Protein AF-A0A3B0VL79-F1 (afdb_monomer)

Sequence (351 aa):
MAPTGLSTAAIGGAGIADIYIGTLASPYYLTAPSAANPIAPLNQFWKAAPGAYVPPFNAFGLDPTSTNLTVANPIPVATSMQNLPVLMTVPNAGSGQAKPEAGWPIVIFQHGITRNRTDMLAVADTMASIGFAVVAIDLAMHGITDVTNPFYIENTPFAPIASERTFDVDYVDNDTGAPGPDGMIDSSAAHFVNLANLLVSRDNSRQGVADLFTLTESIPFMDIDGDAAGDFNEISIHFTGHSMGAITGINFLAFGPNIQSAVLSAPGGGIANLLVGSPAFGPSIIAGLAAAGVEQGTAEFNLFILAAQTTLDAADPINFGGFATLQNHILLHEILGDQVITNRVPGAPLS

Solvent-accessible surface area (backbone atoms only — not comparable to full-atom values): 18358 Å² total; per-residue (Å²): 96,45,75,68,86,41,33,38,43,80,78,74,49,88,41,18,17,38,34,31,42,37,69,44,80,32,80,29,39,49,40,73,62,36,96,92,42,57,64,21,59,71,74,37,47,58,32,17,53,59,44,58,40,40,86,75,47,59,76,67,78,63,69,58,75,47,35,66,63,38,94,43,20,69,56,69,42,63,71,45,77,41,34,41,51,32,43,34,33,38,50,29,78,76,26,77,42,76,80,45,96,70,23,30,32,35,32,42,34,32,40,36,75,63,37,26,37,72,59,46,60,82,48,33,48,68,37,4,58,75,46,24,26,37,38,19,46,53,43,53,32,10,24,67,58,56,84,83,44,87,79,24,46,65,78,41,98,50,31,91,71,32,52,46,50,44,68,72,42,44,59,29,25,87,90,76,70,44,86,44,61,67,88,47,53,44,57,26,30,69,68,34,69,34,90,94,31,50,60,30,26,26,38,35,47,46,46,34,33,55,46,50,51,50,49,60,74,41,43,46,67,41,36,84,85,77,82,84,52,47,48,30,21,66,83,43,27,30,39,37,18,32,34,52,15,12,25,44,40,29,49,33,48,38,72,52,93,67,50,60,35,34,42,30,34,40,51,57,16,52,57,44,55,40,43,57,58,8,75,69,46,10,64,61,53,49,51,54,35,36,77,73,72,33,40,85,94,40,70,63,28,55,51,48,46,50,53,47,33,66,59,27,48,92,55,28,22,65,79,23,45,70,49,16,61,75,67,33,51,72,47,79,42,81,56,90,85,39,51,58,59,45,82,64,42,91,92,53,72,97,52

Foldseek 3Di:
DEFPPAALVVVVDPRQWTKDKFWFWFFAQQDDADPVHNCSLQPTFWWFDFQQFDPPLNVVPPHSRGRDCDNGGPDTDGPDIATWMKMKIFGDVSLVDDADPLFFQEEEEAEAALAFFCVQSVCRSVQSNVGYMYMYTGQAQFFDQPPVDCSQQCNDPCVVPHHTNVSQDAQADQVPRHGDGPPGRHGGNNSCDHLVDLSSVLRSLVSRLSVVLSVLVCQQQDDHPPPRGHRYRNQRYAYEYAESGLFSVLVNLLDHDHHAAYERELYAFLVLLQQCQAQVRNVVVQVVCVVVVQHPPDPSVVVSSVVSSVSNVSNTSVNRNVSSVVRYHYDYHYDPPDRRGDCDRPPDDRD

Nearest PDB structures (foldseek):
  7qjm-assembly2_B  TM=6.179E-01  e=1.085E-08  Chloroflexus sp. MS-G
  5hfn-assembly1_F  TM=5.927E-01  e=4.299E-06  Thermotoga maritima MSB8
  5hfn-assembly1_A  TM=5.830E-01  e=6.680E-06  Thermotoga maritima MSB8
  5yzo-assembly1_D  TM=5.029E-01  e=3.657E-05  Deinococcus radiodurans R1 = ATCC 13939 = DSM 20539
  3jw8-assembly1_A  TM=4.184E-01  e=1.254E-05  Homo sapiens

Secondary structure (DSSP, 8-state):
-EEEEEEGGGGTS-S-EEEEEEEEEEEE-S----SS-TTHHHH----BPTT-PPTTGGGS---TT----SSSS--BPPSEEEEEEEEEEEE-GGGT----TT-EEEEEEE--TT--GGGGHHHHHHHHHTT-EEEEEPPTT-----TTSTT-GGGSTTTTT---TTTT---B-TTT--BS--SSPPPTTTTTS-TT-HHHHHHHHHHHHHHHHHHHHHGGG--SSSSSS--EEEEEEEEEEETHHHHHHHHHHHH-S---EEEEES----HHHHHHH-TTTHHHHHHHHHHTT--TTSHHHHHHHHHHHHHHGGG-GGGTHHHHHHHSEEEEE--TT-SSS-S--TTSS--

Organism: NCBI:txid652676

Structure (mmCIF, N/CA/C/O backbone):
data_AF-A0A3B0VL79-F1
#
_entry.id   AF-A0A3B0VL79-F1
#
loop_
_atom_site.group_PDB
_atom_site.id
_atom_site.type_symbol
_atom_site.label_atom_id
_atom_site.label_alt_id
_atom_site.label_comp_id
_atom_site.label_asym_id
_atom_site.label_entity_id
_atom_site.label_seq_id
_atom_site.pdbx_PDB_ins_code
_atom_site.Cartn_x
_atom_site.Cartn_y
_atom_site.Cartn_z
_atom_site.occupancy
_atom_site.B_iso_or_equiv
_atom_site.auth_seq_id
_atom_site.auth_comp_id
_atom_site.auth_asym_id
_atom_site.auth_atom_id
_atom_site.pdbx_PDB_model_num
ATOM 1 N N . MET A 1 1 ? 18.305 -1.725 -6.406 1.00 91.00 1 MET A N 1
ATOM 2 C CA . MET A 1 1 ? 17.475 -2.928 -6.662 1.00 91.00 1 MET A CA 1
ATOM 3 C C . MET A 1 1 ? 18.351 -4.003 -7.299 1.00 91.00 1 MET A C 1
ATOM 5 O O . MET A 1 1 ? 19.541 -3.756 -7.434 1.00 91.00 1 MET A O 1
ATOM 9 N N . ALA A 1 2 ? 17.827 -5.182 -7.641 1.00 93.56 2 ALA A N 1
ATOM 10 C CA . ALA A 1 2 ? 18.576 -6.225 -8.344 1.00 93.56 2 ALA A CA 1
ATOM 11 C C . ALA A 1 2 ? 17.696 -6.957 -9.377 1.00 93.56 2 ALA A C 1
ATOM 13 O O . ALA A 1 2 ? 16.506 -7.173 -9.115 1.00 93.56 2 ALA A O 1
ATOM 14 N N . PRO A 1 3 ? 18.256 -7.361 -10.533 1.00 95.88 3 PRO A N 1
ATOM 15 C CA . PRO A 1 3 ? 17.541 -8.199 -11.484 1.00 95.88 3 PRO A CA 1
ATOM 16 C C . PRO A 1 3 ? 17.305 -9.585 -10.881 1.00 95.88 3 PRO A C 1
ATOM 18 O O . PRO A 1 3 ? 18.203 -10.177 -10.281 1.00 95.88 3 PRO A O 1
ATOM 21 N N . THR A 1 4 ? 16.108 -10.133 -11.074 1.00 96.19 4 THR A N 1
ATOM 22 C CA . THR A 1 4 ? 15.792 -11.505 -10.634 1.00 96.19 4 THR A CA 1
ATOM 23 C C . THR A 1 4 ? 16.310 -12.569 -11.608 1.00 96.19 4 THR A C 1
ATOM 25 O O . THR A 1 4 ? 16.369 -13.747 -11.269 1.00 96.19 4 THR A O 1
ATOM 28 N N . GLY A 1 5 ? 16.659 -12.164 -12.835 1.00 95.94 5 GLY A N 1
ATOM 29 C CA . GLY A 1 5 ? 16.930 -13.072 -13.954 1.00 95.94 5 GLY A CA 1
ATOM 30 C C . GLY A 1 5 ? 15.665 -13.674 -14.579 1.00 95.94 5 GLY A C 1
ATOM 31 O O . GLY A 1 5 ? 15.768 -14.476 -15.505 1.00 95.94 5 GLY A O 1
ATOM 32 N N . LEU A 1 6 ? 14.481 -13.295 -14.088 1.00 97.06 6 LEU A N 1
ATOM 33 C CA . LEU A 1 6 ? 13.185 -13.695 -14.622 1.00 97.06 6 LEU A CA 1
ATOM 34 C C . LEU A 1 6 ? 12.587 -12.573 -15.472 1.00 97.06 6 LEU A C 1
ATOM 36 O O . LEU A 1 6 ? 12.804 -11.390 -15.211 1.00 97.06 6 LEU A O 1
ATOM 40 N N . SER A 1 7 ? 11.759 -12.960 -16.438 1.00 98.12 7 SER A N 1
ATOM 41 C CA . SER A 1 7 ? 10.809 -12.067 -17.101 1.00 98.12 7 SER A CA 1
ATOM 42 C C . SER A 1 7 ? 9.379 -12.460 -16.739 1.00 98.12 7 SER A C 1
ATOM 44 O O . SER A 1 7 ? 9.146 -13.493 -16.103 1.00 98.12 7 SER A O 1
ATOM 46 N N . THR A 1 8 ? 8.395 -11.684 -17.189 1.00 98.19 8 THR A N 1
ATOM 47 C CA . THR A 1 8 ? 6.961 -12.002 -17.051 1.00 98.19 8 THR A CA 1
ATOM 48 C C . THR A 1 8 ? 6.575 -13.382 -17.603 1.00 98.19 8 THR A C 1
ATOM 50 O O . THR A 1 8 ? 5.558 -13.939 -17.195 1.00 98.19 8 THR A O 1
ATOM 53 N N . ALA A 1 9 ? 7.405 -14.015 -18.442 1.00 97.62 9 ALA A N 1
ATOM 54 C CA . ALA A 1 9 ? 7.204 -15.399 -18.875 1.00 97.62 9 ALA A CA 1
ATOM 55 C C . ALA A 1 9 ? 7.210 -16.387 -17.695 1.00 97.62 9 ALA A C 1
ATOM 57 O O . ALA A 1 9 ? 6.498 -17.389 -17.729 1.00 97.62 9 ALA A O 1
ATOM 58 N N . ALA A 1 10 ? 7.962 -16.092 -16.627 1.00 94.94 10 ALA A N 1
ATOM 59 C CA . ALA A 1 10 ? 8.024 -16.921 -15.423 1.00 94.94 10 ALA A CA 1
ATOM 60 C C . ALA A 1 10 ? 6.679 -17.011 -14.683 1.00 94.94 10 ALA A C 1
ATOM 62 O O . ALA A 1 10 ? 6.452 -17.966 -13.944 1.00 94.94 10 ALA A O 1
ATOM 63 N N . ILE A 1 11 ? 5.782 -16.045 -14.908 1.00 92.50 11 ILE A N 1
ATOM 64 C CA . ILE A 1 11 ? 4.426 -16.009 -14.345 1.00 92.50 11 ILE A CA 1
ATOM 65 C C . ILE A 1 11 ? 3.339 -16.255 -15.403 1.00 92.50 11 ILE A C 1
ATOM 67 O O . ILE A 1 11 ? 2.164 -15.996 -15.162 1.00 92.50 11 ILE A O 1
ATOM 71 N N . GLY A 1 12 ? 3.721 -16.779 -16.575 1.00 95.00 12 GLY A N 1
ATOM 72 C CA . GLY A 1 12 ? 2.799 -17.108 -17.668 1.00 95.00 12 GLY A CA 1
ATOM 73 C C . GLY A 1 12 ? 2.419 -15.932 -18.574 1.00 95.00 12 GLY A C 1
ATOM 74 O O . GLY A 1 12 ? 1.499 -16.066 -19.380 1.00 95.00 12 GLY A O 1
ATOM 75 N N . GLY A 1 13 ? 3.108 -14.796 -18.452 1.00 96.31 13 GLY A N 1
ATOM 76 C CA . GLY A 1 13 ? 2.960 -13.639 -19.331 1.00 96.31 13 GLY A CA 1
ATOM 77 C C . GLY A 1 13 ? 3.665 -13.804 -20.682 1.00 96.31 13 GLY A C 1
ATOM 78 O O . GLY A 1 13 ? 4.235 -14.849 -21.002 1.00 96.31 13 GLY A O 1
ATOM 79 N N . ALA A 1 14 ? 3.659 -12.738 -21.479 1.00 97.56 14 ALA A N 1
ATOM 80 C CA . ALA A 1 14 ? 4.294 -12.680 -22.794 1.00 97.56 14 ALA A CA 1
ATOM 81 C C . ALA A 1 14 ? 5.834 -12.662 -22.730 1.00 97.56 14 ALA A C 1
ATOM 83 O O . ALA A 1 14 ? 6.489 -12.905 -23.744 1.00 97.56 14 ALA A O 1
ATOM 84 N N . GLY A 1 15 ? 6.422 -12.391 -21.560 1.00 98.25 15 GLY A N 1
ATOM 85 C CA . GLY A 1 15 ? 7.874 -12.392 -21.364 1.00 98.25 15 GLY A CA 1
ATOM 86 C C . GLY A 1 15 ? 8.586 -11.138 -21.853 1.00 98.25 15 GLY A C 1
ATOM 87 O O . GLY A 1 15 ? 9.806 -11.169 -22.016 1.00 98.25 15 GLY A O 1
ATOM 88 N N . ILE A 1 16 ? 7.847 -10.053 -22.094 1.00 98.62 16 ILE A N 1
ATOM 89 C CA . ILE A 1 16 ? 8.378 -8.819 -22.689 1.00 98.62 16 ILE A CA 1
ATOM 90 C C . ILE A 1 16 ? 8.806 -7.768 -21.655 1.00 98.62 16 ILE A C 1
ATOM 92 O O . ILE A 1 16 ? 9.205 -6.663 -22.028 1.00 98.62 16 ILE A O 1
ATOM 96 N N . ALA A 1 17 ? 8.751 -8.108 -20.366 1.00 98.75 17 ALA A N 1
ATOM 97 C CA . ALA A 1 17 ? 9.268 -7.282 -19.284 1.00 98.75 17 ALA A CA 1
ATOM 98 C C . ALA A 1 17 ? 10.141 -8.104 -18.327 1.00 98.75 17 ALA A C 1
ATOM 100 O O . ALA A 1 17 ? 9.739 -9.186 -17.892 1.00 98.75 17 ALA A O 1
ATOM 101 N N . ASP A 1 18 ? 11.313 -7.575 -17.983 1.00 98.69 18 ASP A N 1
ATOM 102 C CA . ASP A 1 18 ? 12.233 -8.173 -17.014 1.00 98.69 18 ASP A CA 1
ATOM 103 C C . ASP A 1 18 ? 11.830 -7.780 -15.591 1.00 98.69 18 ASP A C 1
ATOM 105 O O . ASP A 1 18 ? 11.419 -6.644 -15.347 1.00 98.69 18 ASP A O 1
ATOM 109 N N . ILE A 1 19 ? 11.931 -8.723 -14.651 1.00 98.62 19 ILE A N 1
ATOM 110 C CA . ILE A 1 19 ? 11.492 -8.553 -13.263 1.00 98.62 19 ILE A CA 1
ATOM 111 C C . ILE A 1 19 ? 12.690 -8.203 -12.377 1.00 98.62 19 ILE A C 1
ATOM 113 O O . ILE A 1 19 ? 13.696 -8.921 -12.327 1.00 98.62 19 ILE A O 1
ATOM 117 N N . TYR A 1 20 ? 12.539 -7.132 -11.611 1.00 98.31 20 TYR A N 1
ATOM 118 C CA . TYR A 1 20 ? 13.486 -6.639 -10.622 1.00 98.31 20 TYR A CA 1
ATOM 119 C C . TYR A 1 20 ? 12.858 -6.691 -9.234 1.00 98.31 20 TYR A C 1
ATOM 121 O O . TYR A 1 20 ? 11.663 -6.447 -9.068 1.00 98.31 20 TYR A O 1
ATOM 129 N N . ILE A 1 21 ? 13.686 -6.969 -8.231 1.00 97.38 21 ILE A N 1
ATOM 130 C CA . ILE A 1 21 ? 13.298 -6.919 -6.823 1.00 97.38 21 ILE A CA 1
ATOM 131 C C . ILE A 1 21 ? 14.231 -5.979 -6.063 1.00 97.38 21 ILE A C 1
ATOM 133 O O . ILE A 1 21 ? 15.404 -5.816 -6.408 1.00 97.38 21 ILE A O 1
ATOM 137 N N . GLY A 1 22 ? 13.718 -5.312 -5.040 1.00 96.56 22 GLY A N 1
ATOM 138 C CA . GLY A 1 22 ? 14.499 -4.387 -4.240 1.00 96.56 22 GLY A CA 1
ATOM 139 C C . GLY A 1 22 ? 13.837 -4.044 -2.922 1.00 96.56 22 GLY A C 1
ATOM 140 O O . GLY A 1 22 ? 12.865 -4.669 -2.505 1.00 96.56 22 GLY A O 1
ATOM 141 N N . THR A 1 23 ? 14.381 -3.019 -2.277 1.00 97.31 23 THR A N 1
ATOM 142 C CA . THR A 1 23 ? 13.877 -2.501 -1.009 1.00 97.31 23 THR A CA 1
ATOM 143 C C . THR A 1 23 ? 13.862 -0.981 -1.027 1.00 97.31 23 THR A C 1
ATOM 145 O O . THR A 1 23 ? 14.756 -0.368 -1.612 1.00 97.31 23 THR A O 1
ATOM 148 N N . LEU A 1 24 ? 12.904 -0.385 -0.327 1.00 97.44 24 LEU A N 1
ATOM 149 C CA . LEU A 1 24 ? 12.762 1.054 -0.143 1.00 97.44 24 LEU A CA 1
ATOM 150 C C . LEU A 1 24 ? 12.741 1.379 1.351 1.00 97.44 24 LEU A C 1
ATOM 152 O O . LEU A 1 24 ? 11.863 0.908 2.067 1.00 97.44 24 LEU A O 1
ATOM 156 N N . ALA A 1 25 ? 13.674 2.202 1.824 1.00 97.81 25 ALA A N 1
ATOM 157 C CA . ALA A 1 25 ? 13.638 2.687 3.199 1.00 97.81 25 ALA A CA 1
ATOM 158 C C . ALA A 1 25 ? 12.559 3.773 3.342 1.00 97.81 25 ALA A C 1
ATOM 160 O O . ALA A 1 25 ? 12.654 4.819 2.705 1.00 97.81 25 ALA A O 1
ATOM 161 N N . SER A 1 26 ? 11.562 3.545 4.199 1.00 97.69 26 SER A N 1
ATOM 162 C CA . SER A 1 26 ? 10.467 4.486 4.468 1.00 97.69 26 SER A CA 1
ATOM 163 C C . SER A 1 26 ? 10.288 4.730 5.971 1.00 97.69 26 SER A C 1
ATOM 165 O O . SER A 1 26 ? 10.382 3.777 6.758 1.00 97.69 26 SER A O 1
ATOM 167 N N . PRO A 1 27 ? 10.032 5.978 6.412 1.00 98.12 27 PRO A N 1
ATOM 168 C CA . PRO A 1 27 ? 9.627 6.254 7.784 1.00 98.12 27 PRO A CA 1
ATOM 169 C C . PRO A 1 27 ? 8.338 5.513 8.146 1.00 98.12 27 PRO A C 1
ATOM 171 O O . PRO A 1 27 ? 7.311 5.635 7.479 1.00 98.12 27 PRO A O 1
ATOM 174 N N . TYR A 1 28 ? 8.376 4.776 9.252 1.00 98.12 28 TYR A N 1
ATOM 175 C CA . TYR A 1 28 ? 7.228 4.039 9.762 1.00 98.12 28 TYR A CA 1
ATOM 176 C C . TYR A 1 28 ? 6.706 4.703 11.028 1.00 98.12 28 TYR A C 1
ATOM 178 O O . TYR A 1 28 ? 7.409 4.811 12.032 1.00 98.12 28 TYR A O 1
ATOM 186 N N . TYR A 1 29 ? 5.471 5.187 10.963 1.00 98.38 29 TYR A N 1
ATOM 187 C CA . TYR A 1 29 ? 4.807 5.947 12.024 1.00 98.38 29 TYR A CA 1
ATOM 188 C C . TYR A 1 29 ? 3.871 5.073 12.876 1.00 98.38 29 TYR A C 1
ATOM 190 O O . TYR A 1 29 ? 3.453 5.472 13.963 1.00 98.38 29 TYR A O 1
ATOM 198 N N . LEU A 1 30 ? 3.562 3.869 12.389 1.00 97.25 30 LEU A N 1
ATOM 199 C CA . LEU A 1 30 ? 3.049 2.747 13.180 1.00 97.25 30 LEU A CA 1
ATOM 200 C C . LEU A 1 30 ? 4.202 2.050 13.915 1.00 97.25 30 LEU A C 1
ATOM 202 O O . LEU A 1 30 ? 5.347 2.481 13.816 1.00 97.25 30 LEU A O 1
ATOM 206 N N . THR A 1 31 ? 3.929 0.960 14.635 1.00 97.31 31 THR A N 1
ATOM 207 C CA . THR A 1 31 ? 4.952 0.223 15.397 1.00 97.31 31 THR A CA 1
ATOM 208 C C . THR A 1 31 ? 5.017 -1.238 14.963 1.00 97.31 31 THR A C 1
ATOM 210 O O . THR A 1 31 ? 4.006 -1.937 14.978 1.00 97.31 31 THR A O 1
ATOM 213 N N . ALA A 1 32 ? 6.212 -1.693 14.583 1.00 97.00 32 ALA A N 1
ATOM 214 C CA . ALA A 1 32 ? 6.492 -3.089 14.248 1.00 97.00 32 ALA A CA 1
ATOM 215 C C . ALA A 1 32 ? 6.418 -3.986 15.505 1.00 97.00 32 ALA A C 1
ATOM 217 O O . ALA A 1 32 ? 6.615 -3.484 16.621 1.00 97.00 32 ALA A O 1
ATOM 218 N N . PRO A 1 33 ? 6.145 -5.296 15.363 1.00 97.62 33 PRO A N 1
ATOM 219 C CA . PRO A 1 33 ? 6.173 -6.218 16.494 1.00 97.62 33 PRO A CA 1
ATOM 220 C C . PRO A 1 33 ? 7.560 -6.238 17.153 1.00 97.62 33 PRO A C 1
ATOM 222 O O . PRO A 1 33 ? 8.594 -6.085 16.505 1.00 97.62 33 PRO A O 1
ATOM 225 N N . SER A 1 34 ? 7.595 -6.414 18.473 1.00 97.00 34 SER A N 1
ATOM 226 C CA . SER A 1 34 ? 8.841 -6.511 19.241 1.00 97.00 34 SER A CA 1
ATOM 227 C C . SER A 1 34 ? 8.684 -7.461 20.422 1.00 97.00 34 SER A C 1
ATOM 229 O O . SER A 1 34 ? 7.570 -7.735 20.856 1.00 97.00 34 SER A O 1
ATOM 231 N N . ALA A 1 35 ? 9.790 -7.898 21.027 1.00 96.88 35 ALA A N 1
ATOM 232 C CA . ALA A 1 35 ? 9.727 -8.730 22.233 1.00 96.88 35 ALA A CA 1
ATOM 233 C C . ALA A 1 35 ? 8.968 -8.058 23.399 1.00 96.88 35 ALA A C 1
ATOM 235 O O . ALA A 1 35 ? 8.337 -8.742 24.199 1.00 96.88 35 ALA A O 1
ATOM 236 N N . ALA A 1 36 ? 9.016 -6.723 23.499 1.00 97.50 36 ALA A N 1
ATOM 237 C CA . ALA A 1 36 ? 8.330 -5.971 24.554 1.00 97.50 36 ALA A CA 1
ATOM 238 C C . ALA A 1 36 ? 6.832 -5.767 24.273 1.00 97.50 36 ALA A C 1
ATOM 240 O O . ALA A 1 36 ? 6.038 -5.646 25.203 1.00 97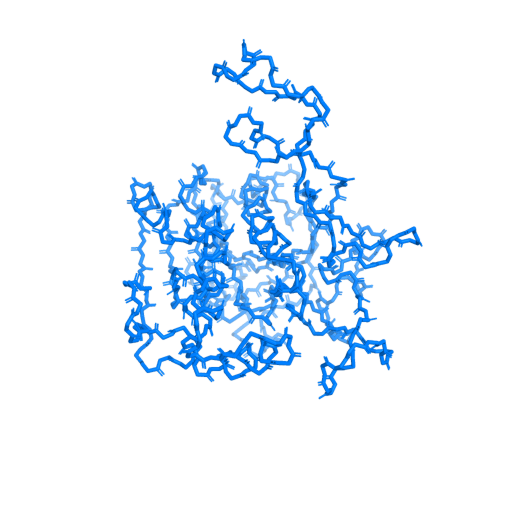.50 36 ALA A O 1
ATOM 241 N N . ASN A 1 37 ? 6.449 -5.704 22.998 1.00 97.62 37 ASN A N 1
ATOM 242 C CA . ASN A 1 37 ? 5.064 -5.593 22.560 1.00 97.62 37 ASN A CA 1
ATOM 243 C C . ASN A 1 37 ? 4.915 -6.349 21.231 1.00 97.62 37 ASN A C 1
ATOM 245 O O . ASN A 1 37 ? 5.095 -5.738 20.172 1.00 97.62 37 ASN A O 1
ATOM 249 N N . PRO A 1 38 ? 4.647 -7.667 21.268 1.00 96.75 38 PRO A N 1
ATOM 250 C CA . PRO A 1 38 ? 4.535 -8.462 20.050 1.00 96.75 38 PRO A CA 1
ATOM 251 C C . PRO A 1 38 ? 3.346 -7.985 19.221 1.00 96.75 38 PRO A C 1
ATOM 253 O O . PRO A 1 38 ? 3.501 -7.714 18.048 1.00 96.75 38 PRO A O 1
ATOM 256 N N . ILE A 1 39 ? 2.209 -7.694 19.851 1.00 97.12 39 ILE A N 1
ATOM 257 C CA . ILE A 1 39 ? 0.986 -7.219 19.186 1.00 97.12 39 ILE A CA 1
ATOM 258 C C . ILE A 1 39 ? 0.981 -5.704 18.901 1.00 97.12 39 ILE A C 1
ATOM 260 O O . ILE A 1 39 ? -0.086 -5.097 18.777 1.00 97.12 39 ILE A O 1
ATOM 264 N N . ALA A 1 40 ? 2.150 -5.060 18.813 1.00 98.06 40 ALA A N 1
ATOM 265 C CA . ALA A 1 40 ? 2.245 -3.632 18.503 1.00 98.06 40 ALA A CA 1
ATOM 266 C C . ALA A 1 40 ? 1.493 -3.225 17.219 1.00 98.06 40 ALA A C 1
ATOM 268 O O . ALA A 1 40 ? 0.808 -2.199 17.272 1.00 98.06 40 ALA A O 1
ATOM 269 N N . PRO A 1 41 ? 1.495 -4.030 16.133 1.00 97.62 41 PRO A N 1
ATOM 270 C CA . PRO A 1 41 ? 0.697 -3.734 14.942 1.00 97.62 41 PRO A CA 1
ATOM 271 C C . PRO A 1 41 ? -0.814 -3.645 15.192 1.00 97.62 41 PRO A C 1
ATOM 273 O O . PRO A 1 41 ? -1.517 -2.995 14.430 1.00 97.62 41 PRO A O 1
ATOM 276 N N . LEU A 1 42 ? -1.328 -4.267 16.259 1.00 97.44 42 LEU A N 1
ATOM 277 C CA . LEU A 1 42 ? -2.756 -4.268 16.592 1.00 97.44 42 LEU A CA 1
ATOM 278 C C . LEU A 1 42 ? -3.144 -3.165 17.585 1.00 97.44 42 LEU A C 1
ATOM 280 O O . LEU A 1 42 ? -4.329 -2.858 17.737 1.00 97.44 42 LEU A O 1
ATOM 284 N N . ASN A 1 43 ? -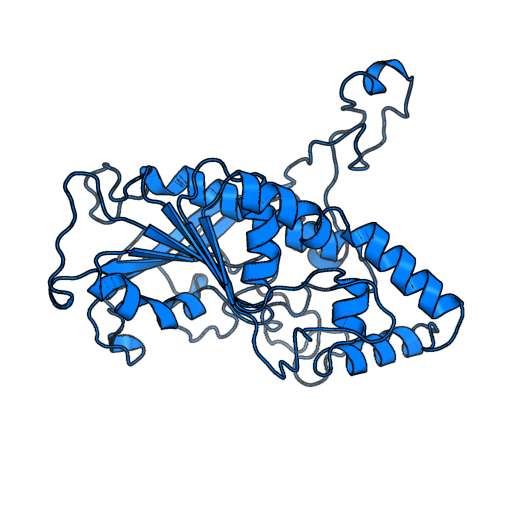2.177 -2.591 18.311 1.00 97.50 43 ASN A N 1
ATOM 285 C CA . ASN A 1 43 ? -2.464 -1.708 19.446 1.00 97.50 43 ASN A CA 1
ATOM 286 C C . ASN A 1 43 ? -1.722 -0.363 19.452 1.00 97.50 43 ASN A C 1
ATOM 288 O O . ASN A 1 43 ? -2.054 0.487 20.281 1.00 97.50 43 ASN A O 1
ATOM 292 N N . GLN A 1 44 ? -0.765 -0.134 18.549 1.00 97.56 44 GLN A N 1
ATOM 293 C CA . GLN A 1 44 ? -0.095 1.157 18.388 1.00 97.56 44 GLN A CA 1
ATOM 294 C C . GLN A 1 44 ? -0.521 1.840 17.090 1.00 97.56 44 GLN A C 1
ATOM 296 O O . GLN A 1 44 ? -0.479 1.256 16.014 1.00 97.56 44 GLN A O 1
ATOM 301 N N . PHE A 1 45 ? -0.881 3.111 17.210 1.00 97.38 45 PHE A N 1
ATOM 302 C CA . PHE A 1 45 ? -1.283 4.000 16.123 1.00 97.38 45 PHE A CA 1
ATOM 303 C C . PHE A 1 45 ? -0.397 5.254 16.135 1.00 97.38 45 PHE A C 1
ATOM 305 O O . PHE A 1 45 ? 0.417 5.432 17.048 1.00 97.38 45 PHE A O 1
ATOM 312 N N . TRP A 1 46 ? -0.539 6.125 15.136 1.00 98.06 46 TRP A N 1
ATOM 313 C CA . TRP A 1 46 ? 0.339 7.282 14.977 1.00 98.06 46 TRP A CA 1
ATOM 314 C C . TRP A 1 46 ? 0.242 8.233 16.168 1.00 98.06 46 TRP A C 1
ATOM 316 O O . TRP A 1 46 ? -0.843 8.578 16.645 1.00 98.06 46 TRP A O 1
ATOM 326 N N . LYS A 1 47 ? 1.403 8.717 16.605 1.00 97.81 47 LYS A N 1
ATOM 327 C CA . LYS A 1 47 ? 1.535 9.717 17.665 1.00 97.81 47 LYS A CA 1
ATOM 328 C C . LYS A 1 47 ? 2.352 10.894 17.174 1.00 97.81 47 LYS A C 1
ATOM 330 O O . LYS A 1 47 ? 3.266 10.730 16.371 1.00 97.81 47 LYS A O 1
ATOM 335 N N . ALA A 1 48 ? 2.029 12.070 17.682 1.00 97.69 48 ALA A N 1
ATOM 336 C CA . ALA A 1 48 ? 2.813 13.273 17.474 1.00 97.69 48 ALA A CA 1
ATOM 337 C C . ALA A 1 48 ? 3.823 13.478 18.613 1.00 97.69 48 ALA A C 1
ATOM 339 O O . ALA A 1 48 ? 3.717 12.866 19.682 1.00 97.69 48 ALA A O 1
ATOM 340 N N . ALA A 1 49 ? 4.802 14.359 18.399 1.00 97.00 49 ALA A N 1
ATOM 341 C CA . ALA A 1 49 ? 5.758 14.720 19.441 1.00 97.00 49 ALA A CA 1
ATOM 342 C C . ALA A 1 49 ? 5.036 15.455 20.592 1.00 97.00 49 ALA A C 1
ATOM 344 O O . ALA A 1 49 ? 4.149 16.272 20.313 1.00 97.00 49 ALA A O 1
ATOM 345 N N . PRO A 1 50 ? 5.393 15.204 21.870 1.00 97.25 50 PRO A N 1
ATOM 346 C CA . PRO A 1 50 ? 4.741 15.846 23.010 1.00 97.25 50 PRO A CA 1
ATOM 347 C C . PRO A 1 50 ? 4.739 17.373 22.893 1.00 97.25 50 PRO A C 1
ATOM 349 O O . PRO A 1 50 ? 5.796 17.990 22.765 1.00 97.25 50 PRO A O 1
ATOM 352 N N . GLY A 1 51 ? 3.548 17.976 22.906 1.00 92.56 51 GLY A N 1
ATOM 353 C CA . GLY A 1 51 ? 3.389 19.433 22.936 1.00 92.56 51 GLY A CA 1
ATOM 354 C C . GLY A 1 51 ? 3.884 20.182 21.692 1.00 92.56 51 GLY A C 1
ATOM 355 O O . GLY A 1 51 ? 4.012 21.406 21.743 1.00 92.56 51 GLY A O 1
ATOM 356 N N . ALA A 1 52 ? 4.146 19.488 20.577 1.00 94.62 52 ALA A N 1
ATOM 357 C CA . ALA A 1 52 ? 4.638 20.068 19.321 1.00 94.62 52 ALA A CA 1
ATOM 358 C C . ALA A 1 52 ? 3.538 20.804 18.529 1.00 94.62 52 ALA A C 1
ATOM 360 O O . ALA A 1 52 ? 3.342 20.596 17.331 1.00 94.62 52 ALA A O 1
ATOM 361 N N . TYR A 1 53 ? 2.792 21.666 19.217 1.00 97.25 53 TYR A N 1
ATOM 362 C CA . TYR A 1 53 ? 1.669 22.380 18.639 1.00 97.25 53 TYR A CA 1
ATOM 363 C C . TYR A 1 53 ? 2.116 23.356 17.544 1.00 97.25 53 TYR A C 1
ATOM 365 O O . TYR A 1 53 ? 3.096 24.086 17.706 1.00 97.25 53 TYR A O 1
ATOM 373 N N . VAL A 1 54 ? 1.367 23.414 16.444 1.00 96.88 54 VAL A N 1
ATOM 374 C CA . VAL A 1 54 ? 1.584 24.381 15.357 1.00 96.88 54 VAL A CA 1
ATOM 375 C C . VAL A 1 54 ? 0.798 25.675 15.613 1.00 96.88 54 VAL A C 1
ATOM 377 O O . VAL A 1 54 ? -0.224 25.644 16.305 1.00 96.88 54 VAL A O 1
ATOM 380 N N . PRO A 1 55 ? 1.224 26.836 15.082 1.00 96.31 55 PRO A N 1
ATOM 381 C CA . PRO A 1 55 ? 0.425 28.058 15.152 1.00 96.31 55 PRO A CA 1
ATOM 382 C C . PRO A 1 55 ? -0.973 27.894 14.518 1.00 96.31 55 PRO A C 1
ATOM 384 O O . PRO A 1 55 ? -1.092 27.222 13.495 1.00 96.31 55 PRO A O 1
ATOM 387 N N . PRO A 1 56 ? -2.032 28.519 15.074 1.00 95.75 56 PRO A N 1
ATOM 388 C CA . PRO A 1 56 ? -2.039 29.356 16.281 1.00 95.75 56 PRO A CA 1
ATOM 389 C C . PRO A 1 56 ? -2.159 28.561 17.598 1.00 95.75 56 PRO A C 1
ATOM 391 O O . PRO A 1 56 ? -2.161 29.155 18.674 1.00 95.75 56 PRO A O 1
ATOM 394 N N . PHE A 1 57 ? -2.272 27.232 17.542 1.00 96.88 57 PHE A N 1
ATOM 395 C CA . PHE A 1 57 ? -2.568 26.384 18.702 1.00 96.88 57 PHE A CA 1
ATOM 396 C C . PHE A 1 57 ? -1.458 26.366 19.760 1.00 96.88 57 PHE A C 1
ATOM 398 O O . PHE A 1 57 ? -1.739 26.182 20.944 1.00 96.88 57 PHE A O 1
ATOM 405 N N . ASN A 1 58 ? -0.213 26.632 19.362 1.00 95.00 58 ASN A N 1
ATOM 406 C CA . ASN A 1 58 ? 0.919 26.785 20.278 1.00 95.00 58 ASN A CA 1
ATOM 407 C C . ASN A 1 58 ? 0.774 27.942 21.286 1.00 95.00 58 ASN A C 1
ATOM 409 O O . ASN A 1 58 ? 1.494 27.969 22.281 1.00 95.00 58 ASN A O 1
ATOM 413 N N . ALA A 1 59 ? -0.160 28.874 21.068 1.00 96.44 59 ALA A N 1
ATOM 414 C CA . ALA A 1 59 ? -0.436 29.982 21.979 1.00 96.44 59 ALA A CA 1
ATOM 415 C C . ALA A 1 59 ? -1.559 29.693 22.995 1.00 96.44 59 ALA A C 1
ATOM 417 O O . ALA A 1 59 ? -1.807 30.514 23.876 1.00 96.44 59 ALA A O 1
ATOM 418 N N . PHE A 1 60 ? -2.257 28.555 22.896 1.00 96.12 60 PHE A N 1
ATOM 419 C CA . PHE A 1 60 ? -3.474 28.294 23.679 1.00 96.12 60 PHE A CA 1
ATOM 420 C C . PHE A 1 60 ? -3.243 27.593 25.025 1.00 96.12 60 PHE A C 1
ATOM 422 O O . PHE A 1 60 ? -4.212 27.271 25.708 1.00 96.12 60 PHE A O 1
ATOM 429 N N . GLY A 1 61 ? -1.990 27.360 25.432 1.00 94.75 61 GLY A N 1
ATOM 430 C CA . GLY A 1 61 ? -1.689 26.699 26.709 1.00 94.75 61 GLY A CA 1
ATOM 431 C C . GLY A 1 61 ? -2.230 25.266 26.792 1.00 94.75 61 GLY A C 1
ATOM 432 O O . GLY A 1 61 ? -2.638 24.822 27.863 1.00 94.75 61 GLY A O 1
ATOM 433 N N . LEU A 1 62 ? -2.277 24.568 25.652 1.00 95.38 62 LEU A N 1
ATOM 434 C CA . LEU A 1 62 ? -2.693 23.168 25.562 1.00 95.38 62 LEU A CA 1
ATOM 435 C C . LEU A 1 62 ? -1.727 22.260 26.344 1.00 95.38 62 LEU A C 1
ATOM 437 O O . LEU A 1 62 ? -0.567 22.615 26.550 1.00 95.38 62 LEU A O 1
ATOM 441 N N . ASP A 1 63 ? -2.198 21.078 26.753 1.00 96.44 63 ASP A N 1
ATOM 442 C CA . ASP A 1 63 ? -1.411 20.112 27.533 1.00 96.44 63 ASP A CA 1
ATOM 443 C C . ASP A 1 63 ? -0.064 19.797 26.844 1.00 96.44 63 ASP A C 1
ATOM 445 O O . ASP A 1 63 ? -0.062 19.203 25.762 1.00 96.44 63 ASP A O 1
ATOM 449 N N . PRO A 1 64 ? 1.091 20.153 27.436 1.00 95.88 64 PRO A N 1
ATOM 450 C CA . PRO A 1 64 ? 2.395 19.968 26.803 1.00 95.88 64 PRO A CA 1
ATOM 451 C C . PRO A 1 64 ? 2.821 18.496 26.701 1.00 95.88 64 PRO A C 1
ATOM 453 O O . PRO A 1 64 ? 3.800 18.192 26.025 1.00 95.88 64 PRO A O 1
ATOM 456 N N . THR A 1 65 ? 2.116 17.576 27.364 1.00 97.06 65 THR A N 1
ATOM 457 C CA . THR A 1 65 ? 2.422 16.137 27.349 1.00 97.06 65 THR A CA 1
ATOM 458 C C . THR A 1 65 ? 1.618 15.355 26.310 1.00 97.06 65 THR A C 1
ATOM 460 O O . THR A 1 65 ? 1.919 14.190 26.047 1.00 97.06 65 THR A O 1
ATOM 463 N N . SER A 1 66 ? 0.620 15.987 25.683 1.00 96.44 66 SER A N 1
ATOM 464 C CA . SER A 1 66 ? -0.224 15.344 24.677 1.00 96.44 66 SER A CA 1
ATOM 465 C C . SER A 1 66 ? 0.588 14.880 23.469 1.00 96.44 66 SER A C 1
ATOM 467 O O . SER A 1 66 ? 1.350 15.646 22.877 1.00 96.44 66 SER A O 1
ATOM 469 N N . THR A 1 67 ? 0.354 13.630 23.071 1.00 96.62 67 THR A N 1
ATOM 470 C CA . THR A 1 67 ? 0.918 12.992 21.868 1.00 96.62 67 THR A CA 1
ATOM 471 C C . THR A 1 67 ? -0.151 12.713 20.809 1.00 96.62 67 THR A C 1
ATOM 473 O O . THR A 1 67 ? 0.107 12.030 19.817 1.00 96.62 67 THR A O 1
ATOM 476 N N . ASN A 1 68 ? -1.365 13.238 21.001 1.00 94.56 68 ASN A N 1
ATOM 477 C CA . ASN A 1 68 ? -2.468 13.025 20.074 1.00 94.56 68 ASN A CA 1
ATOM 478 C C . ASN A 1 68 ? -2.218 13.771 18.764 1.00 94.56 68 ASN A C 1
ATOM 480 O O . ASN A 1 68 ? -2.023 14.989 18.755 1.00 94.56 68 ASN A O 1
ATOM 484 N N . LEU A 1 69 ? -2.307 13.037 17.657 1.00 94.81 69 LEU A N 1
ATOM 485 C CA . LEU A 1 69 ? -2.265 13.609 16.322 1.00 94.81 69 LEU A CA 1
ATOM 486 C C . LEU A 1 69 ? -3.578 14.354 16.047 1.00 94.81 69 LEU A C 1
ATOM 488 O O . LEU A 1 69 ? -4.656 13.760 16.038 1.00 94.81 69 LEU A O 1
ATOM 492 N N . THR A 1 70 ? -3.495 15.667 15.855 1.00 93.44 70 THR A N 1
ATOM 493 C CA . THR A 1 70 ? -4.655 16.558 15.680 1.00 93.44 70 THR A CA 1
ATOM 494 C C . THR A 1 70 ? -4.306 17.694 14.724 1.00 93.44 70 THR A C 1
ATOM 496 O O . THR A 1 70 ? -3.144 17.884 14.390 1.00 93.44 70 THR A O 1
ATOM 499 N N . VAL A 1 71 ? -5.278 18.527 14.344 1.00 93.06 71 VAL A N 1
ATOM 500 C CA . VAL A 1 71 ? -4.985 19.782 13.622 1.00 93.06 71 VAL A CA 1
ATOM 501 C C . VAL A 1 71 ? -4.031 20.706 14.401 1.00 93.06 71 VAL A C 1
ATOM 503 O O . VAL A 1 71 ? -3.278 21.464 13.798 1.00 93.06 71 VAL A O 1
ATOM 506 N N . ALA A 1 72 ? -4.027 20.616 15.737 1.00 96.12 72 ALA A N 1
ATOM 507 C CA . ALA A 1 72 ? -3.144 21.393 16.596 1.00 96.12 72 ALA A CA 1
ATOM 508 C C . ALA A 1 72 ? -1.730 20.813 16.685 1.00 96.12 72 ALA A C 1
ATOM 510 O O . ALA A 1 72 ? -0.784 21.577 16.821 1.00 96.12 72 ALA A O 1
ATOM 511 N N . ASN A 1 73 ? -1.583 19.490 16.611 1.00 96.56 73 ASN A N 1
ATOM 512 C CA . ASN A 1 73 ? -0.306 18.777 16.637 1.00 96.56 73 ASN A CA 1
ATOM 513 C C . ASN A 1 73 ? -0.296 17.748 15.487 1.00 96.56 73 ASN A C 1
ATOM 515 O O . ASN A 1 73 ? -0.651 16.588 15.714 1.00 96.56 73 ASN A O 1
ATOM 519 N N . PRO A 1 74 ? -0.027 18.180 14.238 1.00 95.50 74 PRO A N 1
ATOM 520 C CA . PRO A 1 74 ? -0.371 17.417 13.037 1.00 95.50 74 PRO A CA 1
ATOM 521 C C . PRO A 1 74 ? 0.758 16.535 12.500 1.00 95.50 74 PRO A C 1
ATOM 523 O O . PRO A 1 74 ? 0.535 15.804 11.537 1.00 95.50 74 PRO A O 1
ATOM 526 N N . ILE A 1 75 ? 1.960 16.612 13.077 1.00 95.75 75 ILE A N 1
ATOM 527 C CA . ILE A 1 75 ? 3.141 15.924 12.549 1.00 95.75 75 ILE A CA 1
ATOM 528 C C . ILE A 1 75 ? 3.354 14.610 13.311 1.00 95.75 75 ILE A C 1
ATOM 530 O O . ILE A 1 75 ? 3.673 14.653 14.504 1.00 95.75 75 ILE A O 1
ATOM 534 N N . PRO A 1 76 ? 3.184 13.444 12.663 1.00 97.12 76 PRO A N 1
ATOM 535 C CA . PRO A 1 76 ? 3.459 12.164 13.297 1.00 97.12 76 PRO A CA 1
ATOM 536 C C . PRO A 1 76 ? 4.968 11.965 13.485 1.00 97.12 76 PRO A C 1
ATOM 538 O O . PRO A 1 76 ? 5.787 12.433 12.692 1.00 97.12 76 PRO A O 1
ATOM 541 N N . VAL A 1 77 ? 5.341 11.244 14.537 1.00 97.88 77 VAL A N 1
ATOM 542 C CA . VAL A 1 77 ? 6.726 10.866 14.834 1.00 97.88 77 VAL A CA 1
ATOM 543 C C . VAL A 1 77 ? 6.961 9.445 14.351 1.00 97.88 77 VAL A C 1
ATOM 545 O O . VAL A 1 77 ? 6.225 8.534 14.727 1.00 97.88 77 VAL A O 1
ATOM 548 N N . ALA A 1 78 ? 7.981 9.256 13.514 1.00 98.19 78 ALA A N 1
ATOM 549 C CA . ALA A 1 78 ? 8.377 7.927 13.069 1.00 98.19 78 ALA A CA 1
ATOM 550 C C . ALA A 1 78 ? 8.898 7.111 14.261 1.00 98.19 78 ALA A C 1
ATOM 552 O O . ALA A 1 78 ? 9.692 7.601 15.066 1.00 98.19 78 ALA A O 1
ATOM 553 N N . THR A 1 79 ? 8.458 5.862 14.371 1.00 97.69 79 THR A N 1
ATOM 554 C CA . THR A 1 79 ? 8.916 4.918 15.400 1.00 97.69 79 THR A CA 1
ATOM 555 C C . THR A 1 79 ? 10.174 4.175 14.954 1.00 97.69 79 THR A C 1
ATOM 557 O O . THR A 1 79 ? 10.979 3.754 15.783 1.00 97.69 79 THR A O 1
ATOM 560 N N . SER A 1 80 ? 10.334 4.001 13.640 1.00 97.12 80 SER A N 1
ATOM 561 C CA . SER A 1 80 ? 11.427 3.274 12.996 1.00 97.12 80 SER A CA 1
ATOM 562 C C . SER A 1 80 ? 11.529 3.657 11.515 1.00 97.12 80 SER A C 1
ATOM 564 O O . SER A 1 80 ? 10.638 4.304 10.964 1.00 97.12 80 SER A O 1
ATOM 566 N N . MET A 1 81 ? 12.616 3.238 10.871 1.00 97.69 81 MET A N 1
ATOM 567 C CA . MET A 1 81 ? 12.698 3.131 9.414 1.00 97.69 81 MET A CA 1
ATOM 568 C C . MET A 1 81 ? 12.427 1.677 9.038 1.00 97.69 81 MET A C 1
ATOM 570 O O . MET A 1 81 ? 13.007 0.782 9.651 1.00 97.69 81 MET A O 1
ATOM 574 N N . GLN A 1 82 ? 11.566 1.445 8.051 1.00 97.12 82 GLN A N 1
ATOM 575 C CA . GLN A 1 82 ? 11.264 0.110 7.536 1.00 97.12 82 GLN A CA 1
ATOM 576 C C . GLN A 1 82 ? 11.761 -0.009 6.100 1.00 97.12 82 GLN A C 1
ATOM 578 O O . GLN A 1 82 ? 11.575 0.909 5.304 1.00 97.12 82 GLN A O 1
ATOM 583 N N . ASN A 1 83 ? 12.380 -1.141 5.773 1.00 97.81 83 ASN A N 1
ATOM 584 C CA . ASN A 1 83 ? 12.812 -1.448 4.414 1.00 97.81 83 ASN A CA 1
ATOM 585 C C . ASN A 1 83 ? 11.698 -2.226 3.716 1.00 97.81 83 ASN A C 1
ATOM 587 O O . ASN A 1 83 ? 11.596 -3.442 3.847 1.00 97.81 83 ASN A O 1
ATOM 591 N N . LEU A 1 84 ? 10.838 -1.494 3.013 1.00 97.81 84 LEU A N 1
ATOM 592 C CA . LEU A 1 84 ? 9.686 -2.028 2.298 1.00 97.81 84 LEU A CA 1
ATOM 593 C C . LEU A 1 84 ? 10.164 -2.859 1.108 1.00 97.81 84 LEU A C 1
ATOM 595 O O . LEU A 1 84 ? 11.002 -2.359 0.352 1.00 97.81 84 LEU A O 1
ATOM 599 N N . PRO A 1 85 ? 9.627 -4.059 0.862 1.00 98.44 85 PRO A N 1
ATOM 600 C CA . PRO A 1 85 ? 9.980 -4.781 -0.345 1.00 98.44 85 PRO A CA 1
ATOM 601 C C . PRO A 1 85 ? 9.309 -4.169 -1.582 1.00 98.44 85 PRO A C 1
ATOM 603 O O . PRO A 1 85 ? 8.125 -3.810 -1.570 1.00 98.44 85 PRO A O 1
ATOM 606 N N . VAL A 1 86 ? 10.087 -4.069 -2.658 1.00 98.56 86 VAL A N 1
ATOM 607 C CA . VAL A 1 86 ? 9.720 -3.456 -3.940 1.00 98.56 86 VAL A CA 1
ATOM 608 C C . VAL A 1 86 ? 9.798 -4.515 -5.031 1.00 98.56 86 VAL A C 1
ATOM 610 O O . VAL A 1 86 ? 10.791 -5.240 -5.122 1.00 98.56 86 VAL A O 1
ATOM 613 N N . LEU A 1 87 ? 8.786 -4.563 -5.894 1.00 98.62 87 LEU A N 1
ATOM 614 C CA . LEU A 1 87 ? 8.832 -5.302 -7.154 1.00 98.62 87 LEU A CA 1
ATOM 615 C C . LEU A 1 87 ? 8.733 -4.311 -8.313 1.00 98.62 87 LEU A C 1
ATOM 617 O O . LEU A 1 87 ? 7.996 -3.328 -8.231 1.00 98.62 87 LEU A O 1
ATOM 621 N N . MET A 1 88 ? 9.479 -4.560 -9.384 1.00 98.75 88 MET A N 1
ATOM 622 C CA . MET A 1 88 ? 9.442 -3.745 -10.592 1.00 98.75 88 MET A CA 1
ATOM 623 C C . MET A 1 88 ? 9.510 -4.621 -11.843 1.00 98.75 88 MET A C 1
ATOM 625 O O . MET A 1 88 ? 10.168 -5.658 -11.852 1.00 98.75 88 MET A O 1
ATOM 629 N N . THR A 1 89 ? 8.862 -4.181 -12.917 1.00 98.88 89 THR A N 1
ATOM 630 C CA . THR A 1 89 ? 9.030 -4.731 -14.262 1.00 98.88 89 THR A CA 1
ATOM 631 C C . THR A 1 89 ? 9.476 -3.646 -15.221 1.00 98.88 89 THR A C 1
ATOM 633 O O . THR A 1 89 ? 8.888 -2.565 -15.226 1.00 98.88 89 THR A O 1
ATOM 636 N N . VAL A 1 90 ? 10.470 -3.944 -16.053 1.00 98.75 90 VAL A N 1
ATOM 637 C CA . VAL A 1 90 ? 11.055 -3.003 -17.020 1.00 98.75 90 VAL A CA 1
ATOM 638 C C . VAL A 1 90 ? 10.931 -3.595 -18.427 1.00 98.75 90 VAL A C 1
ATOM 640 O O . VAL A 1 90 ? 11.184 -4.792 -18.580 1.00 98.75 90 VAL A O 1
ATOM 643 N N . PRO A 1 91 ? 10.545 -2.818 -19.459 1.00 98.75 91 PRO A N 1
ATOM 644 C CA . PRO A 1 91 ? 10.452 -3.342 -20.820 1.00 98.75 91 PRO A CA 1
ATOM 645 C C . PRO A 1 91 ? 11.798 -3.907 -21.296 1.00 98.75 91 PRO A C 1
ATOM 647 O O . PRO A 1 91 ? 12.832 -3.256 -21.157 1.00 98.75 91 PRO A O 1
ATOM 650 N N . ASN A 1 92 ? 11.783 -5.104 -21.885 1.00 98.25 92 ASN A N 1
ATOM 651 C CA . ASN A 1 92 ? 12.977 -5.741 -22.449 1.00 98.25 92 ASN A CA 1
ATOM 652 C C . ASN A 1 92 ? 12.934 -5.747 -23.986 1.00 98.25 92 ASN A C 1
ATOM 654 O O . ASN A 1 92 ? 11.974 -5.274 -24.597 1.00 98.25 92 ASN A O 1
ATOM 658 N N . ALA A 1 93 ? 13.952 -6.312 -24.640 1.00 97.31 93 ALA A N 1
ATOM 659 C CA . ALA A 1 93 ? 14.037 -6.335 -26.105 1.00 97.31 93 ALA A CA 1
ATOM 660 C C . ALA A 1 93 ? 12.818 -6.987 -26.797 1.00 97.31 93 ALA A C 1
ATOM 662 O O . ALA A 1 93 ? 12.486 -6.622 -27.925 1.00 97.31 93 ALA A O 1
ATOM 663 N N . GLY A 1 94 ? 12.130 -7.921 -26.130 1.00 97.62 94 GLY A N 1
ATOM 664 C CA . GLY A 1 94 ? 10.919 -8.569 -26.638 1.00 97.62 94 GLY A CA 1
ATOM 665 C C . GLY A 1 94 ? 9.713 -7.632 -26.752 1.00 97.62 94 GLY A C 1
ATOM 666 O O . GLY A 1 94 ? 8.820 -7.895 -27.552 1.00 97.62 94 GLY A O 1
ATOM 667 N N . SER A 1 95 ? 9.700 -6.521 -26.009 1.00 98.25 95 SER A N 1
ATOM 668 C CA . SER A 1 95 ? 8.640 -5.504 -26.087 1.00 98.25 95 SER A CA 1
ATOM 669 C C . SER A 1 95 ? 8.690 -4.661 -27.366 1.00 98.25 95 SER A C 1
ATOM 671 O O . SER A 1 95 ? 7.705 -4.012 -27.713 1.00 98.25 95 SER A O 1
ATOM 673 N N . GLY A 1 96 ? 9.834 -4.639 -28.062 1.00 98.06 96 GLY A N 1
ATOM 674 C CA . GLY A 1 96 ? 10.090 -3.715 -29.170 1.00 98.06 96 GLY A CA 1
ATOM 675 C C . GLY A 1 96 ? 10.347 -2.265 -28.736 1.00 98.06 96 GLY A C 1
ATOM 676 O O . GLY A 1 96 ? 10.469 -1.396 -29.597 1.00 98.06 96 GLY A O 1
ATOM 677 N N . GLN A 1 97 ? 10.444 -2.004 -27.430 1.00 98.31 97 GLN A N 1
ATOM 678 C CA . GLN A 1 97 ? 10.714 -0.688 -26.855 1.00 98.31 97 GLN A CA 1
ATOM 679 C C . GLN A 1 97 ? 12.185 -0.560 -26.445 1.00 98.31 97 GLN A C 1
ATOM 681 O O . GLN A 1 97 ? 12.857 -1.550 -26.151 1.00 98.31 97 GLN A O 1
ATOM 686 N N . ALA A 1 98 ? 12.688 0.672 -26.411 1.00 97.06 98 ALA A N 1
ATOM 687 C CA . ALA A 1 98 ? 14.033 1.002 -25.945 1.00 97.06 98 ALA A CA 1
ATOM 688 C C . ALA A 1 98 ? 13.965 2.134 -24.912 1.00 97.06 98 ALA A C 1
ATOM 690 O O . ALA A 1 98 ? 13.111 3.013 -25.042 1.00 97.06 98 ALA A O 1
ATOM 691 N N . LYS A 1 99 ? 14.872 2.115 -23.920 1.00 97.25 99 LYS A N 1
ATOM 692 C CA . LYS A 1 99 ? 14.951 3.135 -22.859 1.00 97.25 99 LYS A CA 1
ATOM 693 C C . LYS A 1 99 ? 15.090 4.521 -23.506 1.00 97.25 99 LYS A C 1
ATOM 695 O O . LYS A 1 99 ? 16.069 4.731 -24.229 1.00 97.25 99 LYS A O 1
ATOM 700 N N . PRO A 1 100 ? 14.141 5.453 -23.297 1.00 97.44 100 PRO A N 1
ATOM 701 C CA . PRO A 1 100 ? 14.292 6.824 -23.770 1.00 97.44 100 PRO A CA 1
ATOM 702 C C . PRO A 1 100 ? 15.498 7.513 -23.119 1.00 97.44 100 PRO A C 1
ATOM 704 O O . PRO A 1 100 ? 15.899 7.153 -22.017 1.00 97.44 100 PRO A O 1
ATOM 707 N N . GLU A 1 101 ? 16.039 8.553 -23.760 1.00 95.38 101 GLU A N 1
ATOM 708 C CA . GLU A 1 101 ? 17.161 9.338 -23.207 1.00 95.38 101 GLU A CA 1
ATOM 709 C C . GLU A 1 101 ? 16.828 9.950 -21.836 1.00 95.38 101 GLU A C 1
ATOM 711 O O . GLU A 1 101 ? 17.683 10.010 -20.962 1.00 95.38 101 GLU A O 1
ATOM 716 N N . ALA A 1 102 ? 15.568 10.342 -21.627 1.00 95.38 102 ALA A N 1
ATOM 717 C CA . ALA A 1 102 ? 15.074 10.876 -20.358 1.00 95.38 102 ALA A CA 1
ATOM 718 C C . ALA A 1 102 ? 14.737 9.794 -19.305 1.00 95.38 102 ALA A C 1
ATOM 720 O O . ALA A 1 102 ? 14.140 10.119 -18.283 1.00 95.38 102 ALA A O 1
ATOM 721 N N . GLY A 1 103 ? 15.054 8.521 -19.565 1.00 97.88 103 GLY A N 1
ATOM 722 C CA . GLY A 1 103 ? 14.678 7.381 -18.726 1.00 97.88 103 GLY A CA 1
ATOM 723 C C . GLY A 1 103 ? 13.312 6.782 -19.077 1.00 97.88 103 GLY A C 1
ATOM 724 O O . GLY A 1 103 ? 12.537 7.331 -19.869 1.00 97.88 103 GLY A O 1
ATOM 725 N N . TRP A 1 104 ? 13.011 5.623 -18.492 1.00 98.44 104 TRP A N 1
ATOM 726 C CA . TRP A 1 104 ? 11.732 4.939 -18.669 1.00 98.44 104 TRP A CA 1
ATOM 727 C C . TRP A 1 104 ? 10.582 5.719 -18.011 1.00 98.44 104 TRP A C 1
ATOM 729 O O . TRP A 1 104 ? 10.676 6.065 -16.831 1.00 98.44 104 TRP A O 1
ATOM 739 N N . PRO A 1 105 ? 9.463 5.950 -18.720 1.00 98.38 105 PRO A N 1
ATOM 740 C CA . PRO A 1 105 ? 8.184 6.249 -18.087 1.00 98.38 105 PRO A CA 1
ATOM 741 C C . PRO A 1 105 ? 7.786 5.127 -17.125 1.00 98.38 105 PRO A C 1
ATOM 743 O O . PRO A 1 105 ? 8.057 3.951 -17.391 1.00 98.38 105 PRO A O 1
ATOM 746 N N . ILE A 1 106 ? 7.127 5.469 -16.020 1.00 98.50 106 ILE A N 1
ATOM 747 C CA . ILE A 1 106 ? 6.850 4.503 -14.955 1.00 98.50 106 ILE A CA 1
ATOM 748 C C . ILE A 1 106 ? 5.435 4.628 -14.399 1.00 98.50 106 ILE A C 1
ATOM 750 O O . ILE A 1 106 ? 4.903 5.722 -14.208 1.00 98.50 106 ILE A O 1
ATOM 754 N N . VAL A 1 107 ? 4.829 3.475 -14.125 1.00 98.62 107 VAL A N 1
ATOM 755 C CA . VAL A 1 107 ? 3.535 3.346 -13.458 1.00 98.62 107 VAL A CA 1
ATOM 756 C C . VAL A 1 107 ? 3.742 2.786 -12.052 1.00 98.62 107 VAL A C 1
ATOM 758 O O . VAL A 1 107 ? 4.255 1.682 -11.885 1.00 98.62 107 VAL A O 1
ATOM 761 N N . ILE A 1 108 ? 3.290 3.512 -11.036 1.00 98.75 108 ILE A N 1
ATOM 762 C CA . ILE A 1 108 ? 3.133 2.985 -9.681 1.00 98.75 108 ILE A CA 1
ATOM 763 C C . ILE A 1 108 ? 1.835 2.173 -9.636 1.00 98.75 108 ILE A C 1
ATOM 765 O O . ILE A 1 108 ? 0.762 2.705 -9.922 1.00 98.75 108 ILE A O 1
ATOM 769 N N . PHE A 1 109 ? 1.920 0.896 -9.272 1.00 98.88 109 PHE A N 1
ATOM 770 C CA . PHE A 1 109 ? 0.772 0.013 -9.079 1.00 98.88 109 PHE A CA 1
ATOM 771 C C . PHE A 1 109 ? 0.511 -0.208 -7.586 1.00 98.88 109 PHE A C 1
ATOM 773 O O . PHE A 1 109 ? 1.408 -0.637 -6.859 1.00 98.88 109 PHE A O 1
ATOM 780 N N . GLN A 1 110 ? -0.731 0.004 -7.139 1.00 98.69 110 GLN A N 1
ATOM 781 C CA . GLN A 1 110 ? -1.163 -0.350 -5.786 1.00 98.69 110 GLN A CA 1
ATOM 782 C C . GLN A 1 110 ? -2.233 -1.449 -5.803 1.00 98.69 110 GLN A C 1
ATOM 784 O O . GLN A 1 110 ? -3.296 -1.310 -6.417 1.00 98.69 110 GLN A O 1
ATOM 789 N N . HIS A 1 111 ? -1.941 -2.538 -5.090 1.00 98.69 111 HIS A N 1
ATOM 790 C CA . HIS A 1 111 ? -2.785 -3.731 -4.998 1.00 98.69 111 HIS A CA 1
ATOM 791 C C . HIS A 1 111 ? -4.046 -3.519 -4.136 1.00 98.69 111 HIS A C 1
ATOM 793 O O . HIS A 1 111 ? -4.130 -2.592 -3.328 1.00 98.69 111 HIS A O 1
ATOM 799 N N . GLY A 1 112 ? -5.023 -4.418 -4.294 1.00 97.56 112 GLY A N 1
ATOM 800 C CA . GLY A 1 112 ? -6.252 -4.447 -3.495 1.00 97.56 112 GLY A CA 1
ATOM 801 C C . GLY A 1 112 ? -6.064 -5.040 -2.094 1.00 97.56 112 GLY A C 1
ATOM 802 O O . GLY A 1 112 ? -4.983 -5.517 -1.743 1.00 97.56 112 GLY A O 1
ATOM 803 N N . ILE A 1 113 ? -7.133 -5.028 -1.291 1.00 96.00 113 ILE A N 1
ATOM 804 C CA . ILE A 1 113 ? -7.133 -5.660 0.036 1.00 96.00 113 ILE A CA 1
ATOM 805 C C . ILE A 1 113 ? -6.926 -7.172 -0.102 1.00 96.00 113 ILE A C 1
ATOM 807 O O . ILE A 1 113 ? -7.353 -7.753 -1.095 1.00 96.00 113 ILE A O 1
ATOM 811 N N . THR A 1 114 ? -6.256 -7.786 0.875 1.00 94.75 114 THR A N 1
ATOM 812 C CA . THR A 1 114 ? -5.879 -9.216 0.917 1.00 94.75 114 THR A CA 1
ATOM 813 C C . THR A 1 114 ? -4.892 -9.674 -0.161 1.00 94.75 114 THR A C 1
ATOM 815 O O . THR A 1 114 ? -4.634 -10.869 -0.313 1.00 94.75 114 THR A O 1
ATOM 818 N N . ARG A 1 115 ? -4.360 -8.739 -0.952 1.00 97.44 115 ARG A N 1
ATOM 819 C CA . ARG A 1 115 ? -3.403 -8.996 -2.035 1.00 97.44 115 ARG A CA 1
ATOM 820 C C . ARG A 1 115 ? -2.016 -8.477 -1.670 1.00 97.44 115 ARG A C 1
ATOM 822 O O . ARG A 1 115 ? -1.773 -8.130 -0.520 1.00 97.44 115 ARG A O 1
ATOM 829 N N . ASN A 1 116 ? -1.097 -8.459 -2.625 1.00 98.50 116 ASN A N 1
ATOM 830 C CA . ASN A 1 116 ? 0.251 -7.928 -2.443 1.00 98.50 116 ASN A CA 1
ATOM 831 C C . ASN A 1 116 ? 0.810 -7.386 -3.764 1.00 98.50 116 ASN A C 1
ATOM 833 O O . ASN A 1 116 ? 0.164 -7.464 -4.813 1.00 98.50 116 ASN A O 1
ATOM 837 N N . ARG A 1 117 ? 2.027 -6.848 -3.711 1.00 98.50 117 ARG A N 1
ATOM 838 C CA . ARG A 1 117 ? 2.738 -6.166 -4.794 1.00 98.50 117 ARG A CA 1
ATOM 839 C C . ARG A 1 117 ? 2.819 -6.978 -6.076 1.00 98.50 117 ARG A C 1
ATOM 841 O O . ARG A 1 117 ? 2.865 -6.373 -7.137 1.00 98.50 117 ARG A O 1
ATOM 848 N N . THR A 1 118 ? 2.783 -8.313 -6.019 1.00 98.25 118 THR A N 1
ATOM 849 C CA . THR A 1 118 ? 2.853 -9.158 -7.225 1.00 98.25 118 THR A CA 1
ATOM 850 C C . THR A 1 118 ? 1.644 -9.003 -8.148 1.00 98.25 118 THR A C 1
ATOM 852 O O . THR A 1 118 ? 1.758 -9.305 -9.333 1.00 98.25 118 THR A O 1
ATOM 855 N N . ASP A 1 119 ? 0.527 -8.438 -7.674 1.00 98.50 119 ASP A N 1
ATOM 856 C CA . ASP A 1 119 ? -0.628 -8.111 -8.522 1.00 98.50 119 ASP A CA 1
ATOM 857 C C . ASP A 1 119 ? -0.262 -7.151 -9.672 1.00 98.50 119 ASP A C 1
ATOM 859 O O . ASP A 1 119 ? -0.912 -7.174 -10.719 1.00 98.50 119 ASP A O 1
ATOM 863 N N . MET A 1 120 ? 0.821 -6.371 -9.539 1.00 98.56 120 MET A N 1
ATOM 864 C CA . MET A 1 120 ? 1.341 -5.534 -10.626 1.00 98.56 120 MET A CA 1
ATOM 865 C C . MET A 1 120 ? 1.691 -6.336 -11.889 1.00 98.56 120 MET A C 1
ATOM 867 O O . MET A 1 120 ? 1.646 -5.804 -12.999 1.00 98.56 120 MET A O 1
ATOM 871 N N . LEU A 1 121 ? 2.037 -7.622 -11.742 1.00 98.44 121 LEU A N 1
ATOM 872 C CA . LEU A 1 121 ? 2.467 -8.476 -12.849 1.00 98.44 121 LEU A CA 1
ATOM 873 C C . LEU A 1 121 ? 1.336 -8.688 -13.862 1.00 98.44 121 LEU A C 1
ATOM 875 O O . LEU A 1 121 ? 1.607 -8.911 -15.039 1.00 98.44 121 LEU A O 1
ATOM 879 N N . ALA A 1 122 ? 0.076 -8.527 -13.441 1.00 96.56 122 ALA A N 1
ATOM 880 C CA . ALA A 1 122 ? -1.087 -8.609 -14.319 1.00 96.56 122 ALA A CA 1
ATOM 881 C C . ALA A 1 122 ? -1.142 -7.487 -15.375 1.00 96.56 122 ALA A C 1
ATOM 883 O O . ALA A 1 122 ? -1.773 -7.663 -16.416 1.00 96.56 122 ALA A O 1
ATOM 884 N N . VAL A 1 123 ? -0.492 -6.341 -15.130 1.00 97.44 123 VAL A N 1
ATOM 885 C CA . VAL A 1 123 ? -0.442 -5.215 -16.082 1.00 97.44 123 VAL A CA 1
ATOM 886 C C . VAL A 1 123 ? 0.929 -5.038 -16.738 1.00 97.44 123 VAL A C 1
ATOM 888 O O . VAL A 1 123 ? 1.050 -4.249 -17.675 1.00 97.44 123 VAL A O 1
ATOM 891 N N . ALA A 1 124 ? 1.944 -5.779 -16.286 1.00 98.56 124 ALA A N 1
ATOM 892 C CA . ALA A 1 124 ? 3.337 -5.588 -16.678 1.00 98.56 124 ALA A CA 1
ATOM 893 C C . ALA A 1 124 ? 3.564 -5.683 -18.194 1.00 98.56 124 ALA A C 1
ATOM 895 O O . ALA A 1 124 ? 4.130 -4.763 -18.775 1.00 98.56 124 ALA A O 1
ATOM 896 N N . ASP A 1 125 ? 3.082 -6.741 -18.856 1.00 98.69 125 ASP A N 1
ATOM 897 C CA . ASP A 1 125 ? 3.279 -6.902 -20.306 1.00 98.69 125 ASP A CA 1
ATOM 898 C C . ASP A 1 125 ? 2.531 -5.834 -21.118 1.00 98.69 125 ASP A C 1
ATOM 900 O O . ASP A 1 125 ? 3.067 -5.303 -22.091 1.00 98.69 125 ASP A O 1
ATOM 904 N N . THR A 1 126 ? 1.315 -5.463 -20.704 1.00 98.25 126 THR A N 1
ATOM 905 C CA . THR A 1 126 ? 0.552 -4.389 -21.358 1.00 98.25 126 THR A CA 1
ATOM 906 C C . THR A 1 126 ? 1.324 -3.075 -21.296 1.00 98.25 126 THR A C 1
ATOM 908 O O . THR A 1 126 ? 1.490 -2.422 -22.324 1.00 98.25 126 THR A O 1
ATOM 911 N N . MET A 1 127 ? 1.846 -2.715 -20.121 1.00 98.69 127 MET A N 1
ATOM 912 C CA . MET A 1 127 ? 2.639 -1.497 -19.935 1.00 98.69 127 MET A CA 1
ATOM 913 C C . MET A 1 127 ? 3.971 -1.567 -20.687 1.00 98.69 127 MET A C 1
ATOM 915 O O . MET A 1 127 ? 4.341 -0.619 -21.381 1.00 98.69 127 MET A O 1
ATOM 919 N N . ALA A 1 128 ? 4.644 -2.716 -20.659 1.00 98.81 128 ALA A N 1
ATOM 920 C CA . ALA A 1 128 ? 5.897 -2.901 -21.373 1.00 98.81 128 ALA A CA 1
ATOM 921 C C . ALA A 1 128 ? 5.735 -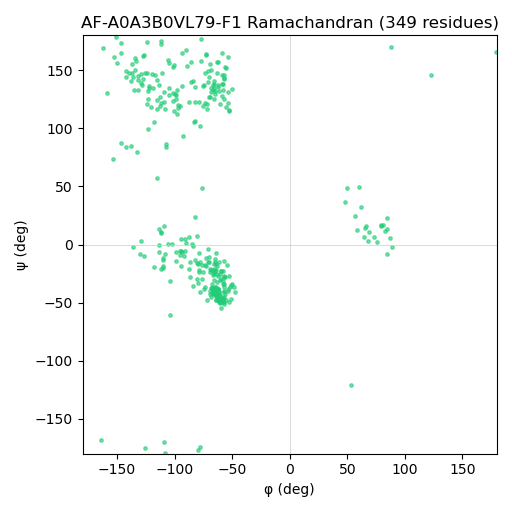2.788 -22.892 1.00 98.81 128 ALA A C 1
ATOM 923 O O . ALA A 1 128 ? 6.581 -2.184 -23.546 1.00 98.81 128 ALA A O 1
ATOM 924 N N . SER A 1 129 ? 4.622 -3.272 -23.455 1.00 98.62 129 SER A N 1
ATOM 925 C CA . SER A 1 129 ? 4.336 -3.164 -24.895 1.00 98.62 129 SER A CA 1
ATOM 926 C C . SER A 1 129 ? 4.274 -1.718 -25.407 1.00 98.62 129 SER A C 1
ATOM 928 O O . SER A 1 129 ? 4.504 -1.468 -26.592 1.00 98.62 129 SER A O 1
ATOM 930 N N . ILE A 1 130 ? 4.017 -0.762 -24.509 1.00 98.19 130 ILE A N 1
ATOM 931 C CA . ILE A 1 130 ? 3.958 0.677 -24.794 1.00 98.19 130 ILE A CA 1
ATOM 932 C C . ILE A 1 130 ? 5.089 1.471 -24.121 1.00 98.19 130 ILE A C 1
ATOM 934 O O . ILE A 1 130 ? 5.042 2.698 -24.097 1.00 98.19 130 ILE A O 1
ATOM 938 N N . GLY A 1 131 ? 6.117 0.790 -23.605 1.00 98.50 131 GLY A N 1
ATOM 939 C CA . GLY A 1 131 ? 7.355 1.413 -23.130 1.00 98.50 131 GLY A CA 1
ATOM 940 C C . GLY A 1 131 ? 7.314 1.929 -21.695 1.00 98.50 131 GLY A C 1
ATOM 941 O O . GLY A 1 131 ? 8.107 2.801 -21.355 1.00 98.50 131 GLY A O 1
ATOM 942 N N . PHE A 1 132 ? 6.416 1.409 -20.856 1.00 98.75 132 PHE A N 1
ATOM 943 C CA . PHE A 1 132 ? 6.323 1.775 -19.443 1.00 98.75 132 PHE A CA 1
ATOM 944 C C . PHE A 1 132 ? 6.891 0.680 -18.542 1.00 98.75 132 PHE A C 1
ATOM 946 O O . PHE A 1 132 ? 6.560 -0.499 -18.688 1.00 98.75 132 PHE A O 1
ATOM 953 N N . ALA A 1 133 ? 7.694 1.091 -17.565 1.00 98.81 133 ALA A N 1
ATOM 954 C CA . ALA A 1 133 ? 7.993 0.274 -16.401 1.00 98.81 133 ALA A CA 1
ATOM 955 C C . ALA A 1 133 ? 6.815 0.295 -15.414 1.00 98.81 133 ALA A C 1
ATOM 957 O O . ALA A 1 133 ? 6.004 1.224 -15.406 1.00 98.81 133 ALA A O 1
ATOM 958 N N . VAL A 1 134 ? 6.729 -0.714 -14.552 1.00 98.88 134 VAL A N 1
ATOM 959 C CA . VAL A 1 134 ? 5.733 -0.780 -13.472 1.00 98.88 134 VAL A CA 1
ATOM 960 C C . VAL A 1 134 ? 6.458 -1.063 -12.167 1.00 98.88 134 VAL A C 1
ATOM 962 O O . VAL A 1 134 ? 7.347 -1.906 -12.155 1.00 98.88 134 VAL A O 1
ATOM 965 N N . VAL A 1 135 ? 6.095 -0.385 -11.081 1.00 98.88 135 VAL A N 1
ATOM 966 C CA . VAL A 1 135 ? 6.663 -0.589 -9.741 1.00 98.88 135 VAL A CA 1
ATOM 967 C C . VAL A 1 135 ? 5.556 -0.720 -8.703 1.00 98.88 135 VAL A C 1
ATOM 969 O O . VAL A 1 135 ? 4.548 -0.022 -8.784 1.00 98.88 135 VAL A O 1
ATOM 972 N N . ALA A 1 136 ? 5.736 -1.602 -7.723 1.00 98.88 136 ALA A N 1
ATOM 973 C CA . ALA A 1 136 ? 4.781 -1.794 -6.639 1.00 98.88 136 ALA A CA 1
ATOM 974 C C . ALA A 1 136 ? 5.463 -2.054 -5.292 1.00 98.88 136 ALA A C 1
ATOM 976 O O . ALA A 1 136 ? 6.524 -2.679 -5.206 1.00 98.88 136 ALA A O 1
ATOM 977 N N . ILE A 1 137 ? 4.784 -1.607 -4.238 1.00 98.81 137 ILE A N 1
ATOM 978 C CA . ILE A 1 137 ? 5.082 -1.882 -2.832 1.00 98.81 137 ILE A CA 1
ATOM 979 C C . ILE A 1 137 ? 3.828 -2.414 -2.138 1.00 98.81 137 ILE A C 1
ATOM 981 O O . ILE A 1 137 ? 2.709 -2.223 -2.625 1.00 98.81 137 ILE A O 1
ATOM 985 N N . ASP A 1 138 ? 4.012 -3.048 -0.982 1.00 98.75 138 ASP A N 1
ATOM 986 C CA . ASP A 1 138 ? 2.883 -3.472 -0.156 1.00 98.75 138 ASP A CA 1
ATOM 987 C C . ASP A 1 138 ? 2.388 -2.368 0.775 1.00 98.75 138 ASP A C 1
ATOM 989 O O . ASP A 1 138 ? 3.167 -1.665 1.432 1.00 98.75 138 ASP A O 1
ATOM 993 N N . LEU A 1 139 ? 1.063 -2.283 0.904 1.00 98.44 139 LEU A N 1
ATOM 994 C CA . LEU A 1 139 ? 0.424 -1.534 1.984 1.00 98.44 139 LEU A CA 1
ATOM 995 C C . LEU A 1 139 ? 0.861 -2.075 3.358 1.00 98.44 139 LEU A C 1
ATOM 997 O O . LEU A 1 139 ? 1.436 -3.156 3.489 1.00 98.44 139 LEU A O 1
ATOM 1001 N N . ALA A 1 140 ? 0.614 -1.305 4.419 1.00 97.38 140 ALA A N 1
ATOM 1002 C CA . ALA A 1 140 ? 0.868 -1.780 5.782 1.00 97.38 140 ALA A CA 1
ATOM 1003 C C . ALA A 1 140 ? 0.085 -3.077 6.026 1.00 97.38 140 ALA A C 1
ATOM 1005 O O . ALA A 1 140 ? -1.028 -3.215 5.518 1.00 97.38 140 ALA A O 1
ATOM 1006 N N . MET A 1 141 ? 0.662 -4.034 6.756 1.00 97.62 141 MET A N 1
ATOM 1007 C CA . MET A 1 141 ? 0.044 -5.339 7.036 1.00 97.62 141 MET A CA 1
ATOM 1008 C C . MET A 1 141 ? -0.322 -6.175 5.797 1.00 97.62 141 MET A C 1
ATOM 1010 O O . MET A 1 141 ? -1.053 -7.154 5.926 1.00 97.62 141 MET A O 1
ATOM 1014 N N . HIS A 1 142 ? 0.157 -5.811 4.607 1.00 98.62 142 HIS A N 1
ATOM 1015 C CA . HIS A 1 142 ? 0.061 -6.635 3.403 1.00 98.62 142 HIS A CA 1
ATOM 1016 C C . HIS A 1 142 ? 1.425 -7.241 3.087 1.00 98.62 142 HIS A C 1
ATOM 1018 O O . HIS A 1 142 ? 2.439 -6.751 3.570 1.00 98.62 142 HIS A O 1
ATOM 1024 N N . GLY A 1 143 ? 1.452 -8.327 2.326 1.00 98.06 143 GLY A N 1
ATOM 1025 C CA . GLY A 1 143 ? 2.677 -9.091 2.132 1.00 98.06 143 GLY A CA 1
ATOM 1026 C C . GLY A 1 143 ? 2.494 -10.305 1.249 1.00 98.06 143 GLY A C 1
ATOM 1027 O O . GLY A 1 143 ? 1.376 -10.773 1.002 1.00 98.06 143 GLY A O 1
ATOM 1028 N N . ILE A 1 144 ? 3.612 -10.857 0.808 1.00 98.44 144 ILE A N 1
ATOM 1029 C CA . ILE A 1 144 ? 3.660 -12.245 0.363 1.00 98.44 144 ILE A CA 1
ATOM 1030 C C . ILE A 1 144 ? 3.798 -13.100 1.622 1.00 98.44 144 ILE A C 1
ATOM 1032 O O . ILE A 1 144 ? 4.728 -12.909 2.383 1.00 98.44 144 ILE A O 1
ATOM 1036 N N . THR A 1 145 ? 2.875 -14.027 1.863 1.00 97.44 145 THR A N 1
ATOM 1037 C CA . THR A 1 145 ? 2.901 -14.885 3.067 1.00 97.44 145 THR A CA 1
ATOM 1038 C C . THR A 1 145 ? 3.225 -16.343 2.743 1.00 97.44 145 THR A C 1
ATOM 1040 O O . THR A 1 145 ? 3.551 -17.131 3.625 1.00 97.44 145 THR A O 1
ATOM 1043 N N . ASP A 1 146 ? 3.172 -16.709 1.460 1.00 96.88 146 ASP A N 1
ATOM 1044 C CA . ASP A 1 146 ? 3.692 -17.980 0.968 1.00 96.88 146 ASP A CA 1
ATOM 1045 C C . ASP A 1 146 ? 5.217 -17.896 0.855 1.00 96.88 146 ASP A C 1
ATOM 1047 O O . ASP A 1 146 ? 5.757 -17.350 -0.110 1.00 96.88 146 ASP A O 1
ATOM 1051 N N . VAL A 1 147 ? 5.904 -18.487 1.832 1.00 96.69 147 VAL A N 1
ATOM 1052 C CA . VAL A 1 147 ? 7.371 -18.529 1.916 1.00 96.69 147 VAL A CA 1
ATOM 1053 C C . VAL A 1 147 ? 8.031 -19.312 0.780 1.00 96.69 147 VAL A C 1
ATOM 1055 O O . VAL A 1 147 ? 9.252 -19.338 0.688 1.00 96.69 147 VAL A O 1
ATOM 1058 N N . THR A 1 148 ? 7.270 -19.992 -0.082 1.00 96.00 148 THR A N 1
ATOM 1059 C CA . THR A 1 148 ? 7.812 -20.661 -1.276 1.00 96.00 148 THR A CA 1
ATOM 1060 C C . THR A 1 148 ? 7.789 -19.769 -2.515 1.00 96.00 148 THR A C 1
ATOM 1062 O O . THR A 1 148 ? 8.397 -20.102 -3.535 1.00 96.00 148 THR A O 1
ATOM 1065 N N . ASN A 1 149 ? 7.124 -18.615 -2.436 1.00 95.56 149 ASN A N 1
ATOM 1066 C CA . ASN A 1 149 ? 7.052 -17.661 -3.526 1.00 95.56 149 ASN A CA 1
ATOM 1067 C C . ASN A 1 149 ? 8.452 -17.079 -3.823 1.00 95.56 149 ASN A C 1
ATOM 1069 O O . ASN A 1 149 ? 9.139 -16.622 -2.903 1.00 95.56 149 ASN A O 1
ATOM 1073 N N . PRO A 1 150 ? 8.888 -17.036 -5.098 1.00 93.75 150 PRO A N 1
ATOM 1074 C CA . PRO A 1 150 ? 10.208 -16.517 -5.467 1.00 93.75 150 PRO A CA 1
ATOM 1075 C C . PRO A 1 150 ? 10.387 -15.016 -5.189 1.00 93.75 150 PRO A C 1
ATOM 1077 O O . PRO A 1 150 ? 11.514 -14.528 -5.205 1.00 93.75 150 PRO A O 1
ATOM 1080 N N . PHE A 1 151 ? 9.296 -14.283 -4.954 1.00 96.62 151 PHE A N 1
ATOM 1081 C CA . PHE A 1 151 ? 9.304 -12.854 -4.646 1.00 96.62 151 PHE A CA 1
ATOM 1082 C C . PHE A 1 151 ? 9.110 -12.545 -3.155 1.00 96.62 151 PHE A C 1
ATOM 1084 O O . PHE A 1 151 ? 9.100 -11.367 -2.802 1.00 96.62 151 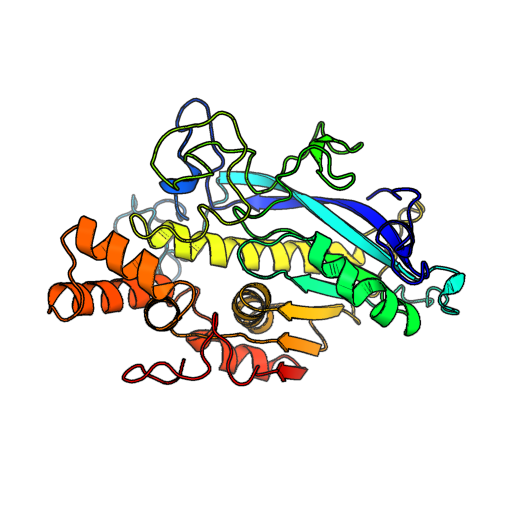PHE A O 1
ATOM 1091 N N . TYR A 1 152 ? 8.971 -13.564 -2.296 1.00 97.81 152 TYR A N 1
ATOM 1092 C CA . TYR A 1 152 ? 9.011 -13.406 -0.837 1.00 97.81 152 TYR A CA 1
ATOM 1093 C C . TYR A 1 152 ? 10.374 -12.831 -0.438 1.00 97.81 152 TYR A C 1
ATOM 1095 O O . TYR A 1 152 ? 11.411 -13.403 -0.796 1.00 97.81 152 TYR A O 1
ATOM 1103 N N . ILE A 1 153 ? 10.399 -11.663 0.212 1.00 97.56 153 ILE A N 1
ATOM 1104 C CA . ILE A 1 153 ? 11.627 -10.855 0.288 1.00 97.56 153 ILE A CA 1
ATOM 1105 C C . ILE A 1 153 ? 12.765 -11.569 1.033 1.00 97.56 153 ILE A C 1
ATOM 1107 O O . ILE A 1 153 ? 13.934 -11.434 0.656 1.00 97.56 153 ILE A O 1
ATOM 1111 N N . GLU A 1 154 ? 12.434 -12.399 2.018 1.00 96.12 154 GLU A N 1
ATOM 1112 C CA . GLU A 1 154 ? 13.357 -13.166 2.853 1.00 96.12 154 GLU A CA 1
ATOM 1113 C C . GLU A 1 154 ? 14.010 -14.336 2.099 1.00 96.12 154 GLU A C 1
ATOM 1115 O O . GLU A 1 154 ? 15.004 -14.894 2.564 1.00 96.12 154 GLU A O 1
ATOM 1120 N N . ASN A 1 155 ? 13.525 -14.672 0.899 1.00 94.44 155 ASN A N 1
ATOM 1121 C CA . ASN A 1 155 ? 14.179 -15.626 -0.003 1.00 94.44 155 ASN A CA 1
ATOM 1122 C C . ASN A 1 155 ? 15.168 -14.968 -0.971 1.00 94.44 155 ASN A C 1
ATOM 1124 O O . ASN A 1 155 ? 15.746 -15.638 -1.831 1.00 94.44 155 ASN A O 1
ATOM 1128 N N . THR A 1 156 ? 15.350 -13.653 -0.886 1.00 95.12 156 THR A N 1
ATOM 1129 C CA . THR A 1 156 ? 16.105 -12.886 -1.882 1.00 95.12 156 THR A CA 1
ATOM 1130 C C . THR A 1 156 ? 17.409 -12.341 -1.294 1.00 95.12 156 THR A C 1
ATOM 1132 O O . THR A 1 156 ? 17.621 -12.405 -0.081 1.00 95.12 156 THR A O 1
ATOM 1135 N N . PRO A 1 157 ? 18.302 -11.742 -2.106 1.00 94.50 157 PRO A N 1
ATOM 1136 C CA . PRO A 1 157 ? 19.510 -11.092 -1.590 1.00 94.50 157 PRO A CA 1
ATOM 1137 C C . PRO A 1 157 ? 19.251 -9.982 -0.556 1.00 94.50 157 PRO A C 1
ATOM 1139 O O . PRO A 1 157 ? 20.184 -9.558 0.124 1.00 94.50 157 PRO A O 1
ATOM 1142 N N . PHE A 1 158 ? 18.007 -9.511 -0.432 1.00 97.00 158 PHE A N 1
ATOM 1143 C CA . PHE A 1 158 ? 17.603 -8.461 0.500 1.00 97.00 158 PHE A CA 1
ATOM 1144 C C . PHE A 1 158 ? 17.138 -8.981 1.868 1.00 97.00 158 PHE A C 1
ATOM 1146 O O . PHE A 1 158 ? 16.949 -8.172 2.776 1.00 97.00 158 PHE A O 1
ATOM 1153 N N . ALA A 1 159 ? 17.035 -10.302 2.056 1.00 96.50 159 ALA A N 1
ATOM 1154 C CA . ALA A 1 159 ? 16.635 -10.931 3.318 1.00 96.50 159 ALA A CA 1
ATOM 1155 C C . ALA A 1 159 ? 17.369 -10.414 4.576 1.00 96.50 159 ALA A C 1
ATOM 1157 O O . ALA A 1 159 ? 16.737 -10.274 5.618 1.00 96.50 159 ALA A O 1
ATOM 1158 N N . PRO A 1 160 ? 18.678 -10.076 4.539 1.00 96.88 160 PRO A N 1
ATOM 1159 C CA . PRO A 1 160 ? 19.364 -9.576 5.734 1.00 96.88 160 PRO A CA 1
ATOM 1160 C C . PRO A 1 160 ? 18.933 -8.174 6.185 1.00 96.88 160 PRO A C 1
ATOM 1162 O O . PRO A 1 160 ? 19.305 -7.758 7.282 1.00 96.88 160 PRO A O 1
ATOM 1165 N N . ILE A 1 161 ? 18.243 -7.412 5.330 1.00 96.00 161 ILE A N 1
ATOM 1166 C CA . ILE A 1 161 ? 17.942 -5.994 5.569 1.00 96.00 161 ILE A CA 1
ATOM 1167 C C . ILE A 1 161 ? 16.460 -5.649 5.448 1.00 96.00 161 ILE A C 1
ATOM 1169 O O . ILE A 1 161 ? 16.092 -4.531 5.797 1.00 96.00 161 ILE A O 1
ATOM 1173 N N . ALA A 1 162 ? 15.621 -6.552 4.957 1.00 96.50 162 ALA A N 1
ATOM 1174 C CA . ALA A 1 162 ? 14.201 -6.313 4.758 1.00 96.50 162 ALA A CA 1
ATOM 1175 C C . ALA A 1 162 ? 13.380 -7.513 5.205 1.00 96.50 162 ALA A C 1
ATOM 1177 O O . ALA A 1 162 ? 13.867 -8.641 5.211 1.00 96.50 162 ALA A O 1
ATOM 1178 N N . SER A 1 163 ? 12.131 -7.227 5.543 1.00 96.12 163 SER A N 1
ATOM 1179 C CA . SER A 1 163 ? 11.116 -8.221 5.845 1.00 96.12 163 SER A CA 1
ATOM 1180 C C . SER A 1 163 ? 9.816 -7.865 5.138 1.00 96.12 163 SER A C 1
ATOM 1182 O O . SER A 1 163 ? 9.589 -6.704 4.773 1.00 96.12 163 SER A O 1
ATOM 1184 N N . GLU A 1 164 ? 8.942 -8.847 4.979 1.00 97.69 164 GLU A N 1
ATOM 1185 C CA . GLU A 1 164 ? 7.576 -8.639 4.545 1.00 97.69 164 GLU A CA 1
ATOM 1186 C C . GLU A 1 164 ? 6.853 -7.642 5.445 1.00 97.69 164 GLU A C 1
ATOM 1188 O O . GLU A 1 164 ? 7.127 -7.470 6.639 1.00 97.69 164 GLU A O 1
ATOM 1193 N N . ARG A 1 165 ? 5.885 -6.957 4.843 1.00 96.12 165 ARG A N 1
ATOM 1194 C CA . ARG A 1 165 ? 5.119 -5.886 5.487 1.00 96.12 165 ARG A CA 1
ATOM 1195 C C . ARG A 1 165 ? 4.018 -6.400 6.417 1.00 96.12 165 ARG A C 1
ATOM 1197 O O . ARG A 1 165 ? 3.429 -5.614 7.161 1.00 96.12 165 ARG A O 1
ATOM 1204 N N . THR A 1 166 ? 3.801 -7.712 6.415 1.00 96.62 166 THR A N 1
ATOM 1205 C CA . THR A 1 166 ? 3.071 -8.478 7.433 1.00 96.62 166 THR A CA 1
ATOM 1206 C C . THR A 1 166 ? 3.891 -8.686 8.704 1.00 96.62 166 THR A C 1
ATOM 1208 O O . THR A 1 166 ? 3.302 -8.981 9.738 1.00 96.62 166 THR A O 1
ATOM 1211 N N . PHE A 1 167 ? 5.219 -8.513 8.649 1.00 97.19 167 PHE A N 1
ATOM 1212 C CA . PHE A 1 167 ? 6.164 -8.876 9.711 1.00 97.19 167 PHE A CA 1
ATOM 1213 C C . PHE A 1 167 ? 6.097 -10.355 10.125 1.00 97.19 167 PHE A C 1
ATOM 1215 O O . PHE A 1 167 ? 6.429 -10.674 11.267 1.00 97.19 167 PHE A O 1
ATOM 1222 N N . ASP A 1 168 ? 5.621 -11.224 9.226 1.00 96.38 168 ASP A N 1
ATOM 1223 C CA . ASP A 1 168 ? 5.411 -12.659 9.458 1.00 96.38 168 ASP A CA 1
ATOM 1224 C C . ASP A 1 168 ? 4.666 -12.972 10.767 1.00 96.38 168 ASP A C 1
ATOM 1226 O O . ASP A 1 168 ? 4.982 -13.926 11.480 1.00 96.38 168 ASP A O 1
ATOM 1230 N N . VAL A 1 169 ? 3.700 -12.121 11.126 1.00 97.81 169 VAL A N 1
ATOM 1231 C CA . VAL A 1 169 ? 2.914 -12.297 12.3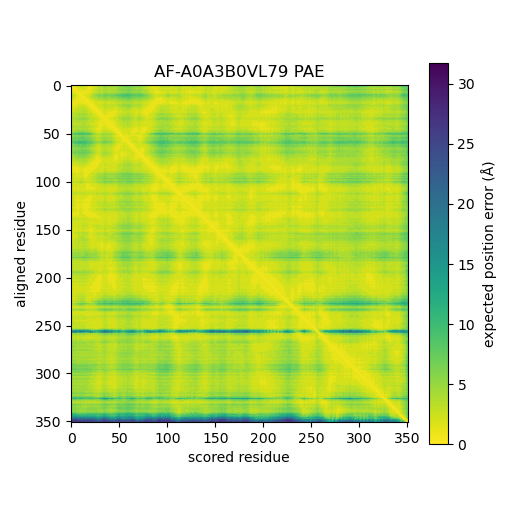50 1.00 97.81 169 VAL A CA 1
ATOM 1232 C C . VAL A 1 169 ? 1.995 -13.514 12.250 1.00 97.81 169 VAL A C 1
ATOM 1234 O O . VAL A 1 169 ? 1.537 -13.868 11.168 1.00 97.81 169 VAL A O 1
ATOM 1237 N N . ASP A 1 170 ? 1.733 -14.115 13.406 1.00 97.62 170 ASP A N 1
ATOM 1238 C CA . ASP A 1 170 ? 0.872 -15.284 13.607 1.00 97.62 170 ASP A CA 1
ATOM 1239 C C . ASP A 1 170 ? 0.039 -15.003 14.869 1.00 97.62 170 ASP A C 1
ATOM 1241 O O . ASP A 1 170 ? 0.459 -15.236 16.008 1.00 97.62 170 ASP A O 1
ATOM 1245 N N . TYR A 1 171 ? -1.070 -14.292 14.683 1.00 97.56 171 TYR A N 1
ATOM 1246 C CA . TYR A 1 171 ? -1.959 -13.828 15.748 1.00 97.56 171 TYR A CA 1
ATOM 1247 C C . TYR A 1 171 ? -3.303 -14.548 15.741 1.00 97.56 171 TYR A C 1
ATOM 1249 O O . TYR A 1 171 ? -4.014 -14.470 16.753 1.00 97.56 171 TYR A O 1
ATOM 1257 N N . VAL A 1 172 ? -3.675 -15.187 14.632 1.00 96.69 172 VAL A N 1
ATOM 1258 C CA . VAL A 1 172 ? -4.940 -15.902 14.482 1.00 96.69 172 VAL A CA 1
ATOM 1259 C C . VAL A 1 172 ? -4.722 -17.267 13.847 1.00 96.69 172 VAL A C 1
ATOM 1261 O O . VAL A 1 172 ? -3.751 -17.506 13.150 1.00 96.69 172 VAL A O 1
ATOM 1264 N N . ASP A 1 173 ? -5.677 -18.158 14.068 1.00 97.00 173 ASP A N 1
ATOM 1265 C CA . ASP A 1 173 ? -5.765 -19.401 13.318 1.00 97.00 173 ASP A CA 1
ATOM 1266 C C . ASP A 1 173 ? -6.272 -19.091 11.899 1.00 97.00 173 ASP A C 1
ATOM 1268 O O . ASP A 1 173 ? -7.349 -18.511 11.728 1.00 97.00 173 ASP A O 1
ATOM 1272 N N . ASN A 1 174 ? -5.496 -19.448 10.877 1.00 94.88 174 ASN A N 1
ATOM 1273 C CA . ASN A 1 174 ? -5.739 -19.082 9.483 1.00 94.88 174 ASN A CA 1
ATOM 1274 C C . ASN A 1 174 ? -6.979 -19.759 8.878 1.00 94.88 174 ASN A C 1
ATOM 1276 O O . ASN A 1 174 ? -7.549 -19.241 7.913 1.00 94.88 174 ASN A O 1
ATOM 1280 N N . ASP A 1 175 ? -7.418 -20.885 9.445 1.00 92.94 175 ASP A N 1
ATOM 1281 C CA . ASP A 1 175 ? -8.607 -21.612 8.995 1.00 92.94 175 ASP A CA 1
ATOM 1282 C C . ASP A 1 175 ? -9.896 -21.033 9.603 1.00 92.94 175 ASP A C 1
ATOM 1284 O O . ASP A 1 175 ? -10.949 -21.007 8.958 1.00 92.94 175 ASP A O 1
ATOM 1288 N N . THR A 1 176 ? -9.839 -20.577 10.856 1.00 91.12 176 THR A N 1
ATOM 1289 C CA . THR A 1 176 ? -11.020 -20.184 11.642 1.00 91.12 176 THR A CA 1
ATOM 1290 C C . THR A 1 176 ? -11.130 -18.683 11.906 1.00 91.12 176 THR A C 1
ATOM 1292 O O . THR A 1 176 ? -12.219 -18.202 12.231 1.00 91.12 176 THR A O 1
ATOM 1295 N N . GLY A 1 177 ? -10.029 -17.938 11.797 1.00 89.38 177 GLY A N 1
ATOM 1296 C CA . GLY A 1 177 ? -9.910 -16.533 12.195 1.00 89.38 177 GLY A CA 1
ATOM 1297 C C . GLY A 1 177 ? -9.973 -16.307 13.710 1.00 89.38 177 GLY A C 1
ATOM 1298 O O . GLY A 1 177 ? -10.146 -15.171 14.158 1.00 89.38 177 GLY A O 1
ATOM 1299 N N . ALA A 1 178 ? -9.898 -17.372 14.516 1.00 91.00 178 ALA A N 1
ATOM 1300 C CA . ALA A 1 178 ? -9.953 -17.272 15.968 1.00 91.00 178 ALA A CA 1
ATOM 1301 C C . ALA A 1 178 ? -8.641 -16.697 16.537 1.00 91.00 178 ALA A C 1
ATOM 1303 O O . ALA A 1 178 ? -7.576 -16.976 15.993 1.00 91.00 178 ALA A O 1
ATOM 1304 N N . PRO A 1 179 ? -8.674 -15.935 17.649 1.00 92.00 179 PRO A N 1
ATOM 1305 C CA . PRO A 1 179 ? -7.454 -15.427 18.271 1.00 92.00 179 PRO A CA 1
ATOM 1306 C C . PRO A 1 179 ? -6.524 -16.543 18.765 1.00 92.00 179 PRO A C 1
ATOM 1308 O O . PRO A 1 179 ? -6.964 -17.438 19.491 1.00 92.00 179 PRO A O 1
ATOM 1311 N N . GLY A 1 180 ? -5.230 -16.402 18.486 1.00 94.44 180 GLY A N 1
ATOM 1312 C CA . GLY A 1 180 ? -4.165 -17.306 18.918 1.00 94.44 180 GLY A CA 1
ATOM 1313 C C . GLY A 1 180 ? -3.372 -17.864 17.733 1.00 94.44 180 GLY A C 1
ATOM 1314 O O . GLY A 1 180 ? -3.972 -18.083 16.689 1.00 94.44 180 GLY A O 1
ATOM 1315 N N . PRO A 1 181 ? -2.056 -18.095 17.894 1.00 96.50 181 PRO A N 1
ATOM 1316 C CA . PRO A 1 181 ? -1.211 -18.557 16.801 1.00 96.50 181 PRO A CA 1
ATOM 1317 C C . PRO A 1 181 ? -1.504 -20.007 16.402 1.00 96.50 181 PRO A C 1
ATOM 1319 O O . PRO A 1 181 ? -1.727 -20.847 17.284 1.00 96.50 181 PRO A O 1
ATOM 1322 N N . ASP A 1 182 ? -1.405 -20.319 15.111 1.00 96.94 182 ASP A N 1
ATOM 1323 C CA . ASP A 1 182 ? -1.508 -21.686 14.571 1.00 96.94 182 ASP A CA 1
ATOM 1324 C C . ASP A 1 182 ? -0.198 -22.215 13.953 1.00 96.94 182 ASP A C 1
ATOM 1326 O O . ASP A 1 182 ? -0.112 -23.379 13.544 1.00 96.94 182 ASP A O 1
ATOM 1330 N N . GLY A 1 183 ? 0.860 -21.401 13.965 1.00 96.69 183 GLY A N 1
ATOM 1331 C CA . GLY A 1 183 ? 2.161 -21.713 13.386 1.00 96.69 183 GLY A CA 1
ATOM 1332 C C . GLY A 1 183 ? 2.284 -21.357 11.904 1.00 96.69 183 GLY A C 1
ATOM 1333 O O . GLY A 1 183 ? 3.308 -21.693 11.300 1.00 96.69 183 GLY A O 1
ATOM 1334 N N . MET A 1 184 ? 1.279 -20.710 11.310 1.00 97.31 184 MET A N 1
ATOM 1335 C CA . MET A 1 184 ? 1.304 -20.187 9.949 1.00 97.31 184 MET A CA 1
ATOM 1336 C C . MET A 1 184 ? 1.317 -18.659 9.959 1.00 97.31 184 MET A C 1
ATOM 1338 O O . MET A 1 184 ? 0.750 -18.010 10.825 1.00 97.31 184 MET A O 1
ATOM 1342 N N . ILE A 1 185 ? 1.973 -18.064 8.960 1.00 98.00 185 ILE A N 1
ATOM 1343 C CA . ILE A 1 185 ? 1.942 -16.609 8.787 1.00 98.00 185 ILE A CA 1
ATOM 1344 C C . ILE A 1 185 ? 0.507 -16.192 8.457 1.00 98.00 185 ILE A C 1
ATOM 1346 O O . ILE A 1 185 ? -0.097 -16.735 7.524 1.00 98.00 185 ILE A O 1
ATOM 1350 N N . ASP A 1 186 ? -0.014 -15.205 9.180 1.00 98.00 186 ASP A N 1
ATOM 1351 C CA . ASP A 1 186 ? -1.334 -14.641 8.929 1.00 98.00 186 ASP A CA 1
ATOM 1352 C C . ASP A 1 186 ? -1.415 -14.080 7.508 1.00 98.00 186 ASP A C 1
ATOM 1354 O O . ASP A 1 186 ? -0.500 -13.410 7.023 1.00 98.00 186 ASP A O 1
ATOM 1358 N N . SER A 1 187 ? -2.539 -14.322 6.833 1.00 97.12 187 SER A N 1
ATOM 1359 C CA . SER A 1 187 ? -2.729 -13.877 5.448 1.00 97.12 187 SER A CA 1
ATOM 1360 C C . SER A 1 187 ? -2.539 -12.362 5.257 1.00 97.12 187 SER A C 1
ATOM 1362 O O . SER A 1 187 ? -2.773 -11.548 6.156 1.00 97.12 187 SER A O 1
ATOM 1364 N N . SER A 1 188 ? -2.147 -11.965 4.041 1.00 98.00 188 SER A N 1
ATOM 1365 C CA . SER A 1 188 ? -2.033 -10.549 3.678 1.00 98.00 188 SER A CA 1
ATOM 1366 C C . SER A 1 188 ? -3.306 -9.784 4.054 1.00 98.00 188 SER A C 1
ATOM 1368 O O . SER A 1 188 ? -4.415 -10.222 3.752 1.00 98.00 188 SER A O 1
ATOM 1370 N N . ALA A 1 189 ? -3.144 -8.620 4.682 1.00 96.81 189 ALA A N 1
ATOM 1371 C CA . ALA A 1 189 ? -4.212 -7.750 5.170 1.00 96.81 189 ALA A CA 1
ATOM 1372 C C . ALA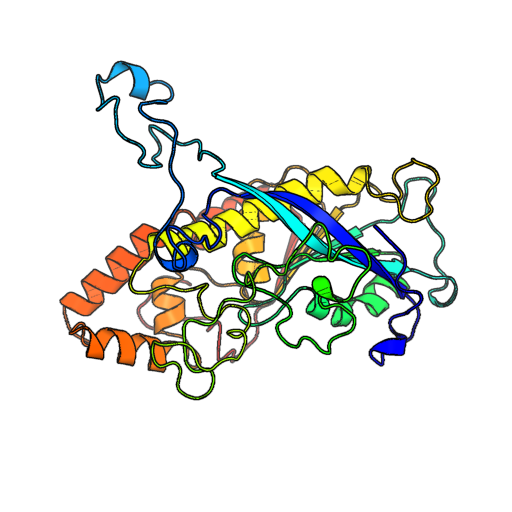 A 1 189 ? -5.058 -8.275 6.340 1.00 96.81 189 ALA A C 1
ATOM 1374 O O . ALA A 1 189 ? -5.971 -7.548 6.742 1.00 96.81 189 ALA A O 1
ATOM 1375 N N . ALA A 1 190 ? -4.770 -9.452 6.917 1.00 95.88 190 ALA A N 1
ATOM 1376 C CA . ALA A 1 190 ? -5.567 -10.037 8.006 1.00 95.88 190 ALA A CA 1
ATOM 1377 C C . ALA A 1 190 ? -5.823 -9.053 9.162 1.00 95.88 190 ALA A C 1
ATOM 1379 O O . ALA A 1 190 ? -6.907 -9.022 9.739 1.00 95.88 190 ALA A O 1
ATOM 1380 N N . HIS A 1 191 ? -4.846 -8.181 9.429 1.00 96.38 191 HIS A N 1
ATOM 1381 C CA . HIS A 1 191 ? -4.868 -7.203 10.522 1.00 96.38 191 HIS A CA 1
ATOM 1382 C C . HIS A 1 191 ? -4.963 -5.747 10.061 1.00 96.38 191 HIS A C 1
ATOM 1384 O O . HIS A 1 191 ? -4.763 -4.824 10.853 1.00 96.38 191 HIS A O 1
ATOM 1390 N N . PHE A 1 192 ? -5.235 -5.512 8.774 1.00 96.69 192 PHE A N 1
ATOM 1391 C CA . PHE A 1 192 ? -5.316 -4.156 8.229 1.00 96.69 192 PHE A CA 1
ATOM 1392 C C . PHE A 1 192 ? -6.530 -3.398 8.779 1.00 96.69 192 PHE A C 1
ATOM 1394 O O . PHE A 1 192 ? -6.407 -2.239 9.183 1.00 96.69 192 PHE A O 1
ATOM 1401 N N . VAL A 1 193 ? -7.687 -4.068 8.814 1.00 94.19 193 VAL A N 1
ATOM 1402 C CA . VAL A 1 193 ? -8.919 -3.571 9.436 1.00 94.19 193 VAL A CA 1
ATOM 1403 C C . VAL A 1 193 ? -9.027 -4.153 10.840 1.00 94.19 193 VAL A C 1
ATOM 1405 O O . VAL A 1 193 ? -9.162 -5.355 11.027 1.00 94.19 193 VAL A O 1
ATOM 1408 N N . ASN A 1 194 ? -9.014 -3.278 11.835 1.00 93.88 194 ASN A N 1
ATOM 1409 C CA . ASN A 1 194 ? -9.082 -3.611 13.246 1.00 93.88 194 ASN A CA 1
ATOM 1410 C C . ASN A 1 194 ? -10.282 -2.903 13.891 1.00 93.88 194 ASN A C 1
ATOM 1412 O O . ASN A 1 194 ? -10.220 -1.721 14.239 1.00 93.88 194 ASN A O 1
ATOM 1416 N N . LEU A 1 195 ? -11.382 -3.639 14.063 1.00 91.56 195 LEU A N 1
ATOM 1417 C CA . LEU A 1 195 ? -12.620 -3.114 14.653 1.00 91.56 195 LEU A CA 1
ATOM 1418 C C . LEU A 1 195 ? -12.483 -2.806 16.152 1.00 91.56 195 LEU A C 1
ATOM 1420 O O . LEU A 1 195 ? -13.217 -1.967 16.670 1.00 91.56 195 LEU A O 1
ATOM 1424 N N . ALA A 1 196 ? -11.530 -3.442 16.840 1.00 91.38 196 ALA A N 1
ATOM 1425 C CA . ALA A 1 196 ? -11.214 -3.146 18.236 1.00 91.38 196 ALA A CA 1
ATOM 1426 C C . ALA A 1 196 ? -10.346 -1.882 18.381 1.00 91.38 196 ALA A C 1
ATOM 1428 O O . ALA A 1 196 ? -10.336 -1.255 19.440 1.00 91.38 196 ALA A O 1
ATOM 1429 N N . ASN A 1 197 ? -9.627 -1.488 17.323 1.00 95.69 197 ASN A N 1
ATOM 1430 C CA . ASN A 1 197 ? -8.786 -0.299 17.294 1.00 95.69 197 ASN A CA 1
ATOM 1431 C C . ASN A 1 197 ? -8.852 0.412 15.934 1.00 95.69 197 ASN A C 1
ATOM 1433 O O . ASN A 1 197 ? -7.998 0.270 15.057 1.00 95.69 197 ASN A O 1
ATOM 1437 N N . LEU A 1 198 ? -9.877 1.244 15.781 1.00 96.31 198 LEU A N 1
ATOM 1438 C CA . LEU A 1 198 ? -10.144 1.988 14.550 1.00 96.31 198 LEU A CA 1
ATOM 1439 C C . LEU A 1 198 ? -9.027 2.987 14.192 1.00 96.31 198 LEU A C 1
ATOM 1441 O O . LEU A 1 198 ? -8.836 3.295 13.016 1.00 96.31 198 LEU A O 1
ATOM 1445 N N . LEU A 1 199 ? -8.252 3.459 15.179 1.00 97.56 199 LEU A N 1
ATOM 1446 C CA . LEU A 1 199 ? -7.100 4.336 14.940 1.00 97.56 199 LEU A CA 1
ATOM 1447 C C . L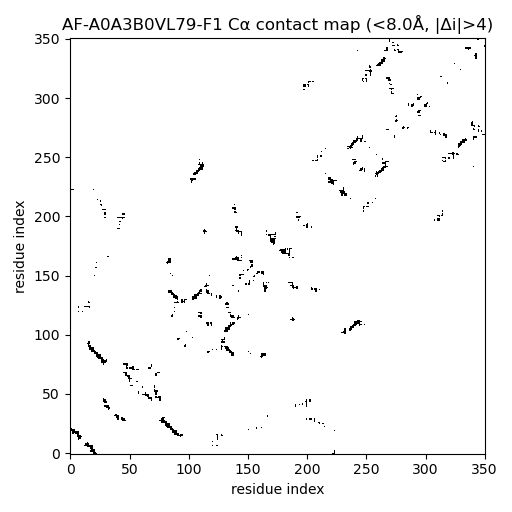EU A 1 199 ? -5.975 3.601 14.208 1.00 97.56 199 LEU A C 1
ATOM 1449 O O . LEU A 1 199 ? -5.365 4.184 13.318 1.00 97.56 199 LEU A O 1
ATOM 1453 N N . VAL A 1 200 ? -5.746 2.323 14.525 1.00 97.88 200 VAL A N 1
ATOM 1454 C CA . VAL A 1 200 ? -4.802 1.470 13.785 1.00 97.88 200 VAL A CA 1
ATOM 1455 C C . VAL A 1 200 ? -5.267 1.296 12.342 1.00 97.88 200 VAL A C 1
ATOM 1457 O O . VAL A 1 200 ? -4.481 1.512 11.430 1.00 97.88 200 VAL A O 1
ATOM 1460 N N . SER A 1 201 ? -6.554 1.017 12.115 1.00 97.00 201 SER A N 1
ATOM 1461 C CA . SER A 1 201 ? -7.115 0.884 10.755 1.00 97.00 201 SER A CA 1
ATOM 1462 C C . SER A 1 201 ? -6.918 2.151 9.913 1.00 97.00 201 SER A C 1
ATOM 1464 O O . SER A 1 201 ? -6.473 2.101 8.762 1.00 97.00 201 SER A O 1
ATOM 1466 N N . ARG A 1 202 ? -7.215 3.313 10.509 1.00 97.81 202 ARG A N 1
ATOM 1467 C CA . ARG A 1 202 ? -6.984 4.624 9.893 1.00 97.81 202 ARG A CA 1
ATOM 1468 C C . ARG A 1 202 ? -5.511 4.811 9.545 1.00 97.81 202 ARG A C 1
ATOM 1470 O O . ARG A 1 202 ? -5.178 5.225 8.437 1.00 97.81 202 ARG A O 1
ATOM 1477 N N . ASP A 1 203 ? -4.631 4.530 10.494 1.00 98.38 203 ASP A N 1
ATOM 1478 C CA . ASP A 1 203 ? -3.212 4.830 10.359 1.00 98.38 203 ASP A CA 1
ATOM 1479 C C . ASP A 1 203 ? -2.465 3.806 9.487 1.00 98.38 203 ASP A C 1
ATOM 1481 O O . ASP A 1 203 ? -1.501 4.187 8.830 1.00 98.38 203 ASP A O 1
ATOM 1485 N N . ASN A 1 204 ? -2.966 2.573 9.345 1.00 98.19 204 ASN A N 1
ATOM 1486 C CA . ASN A 1 204 ? -2.554 1.624 8.302 1.00 98.19 204 ASN A CA 1
ATOM 1487 C C . ASN A 1 204 ? -2.759 2.221 6.902 1.00 98.19 204 ASN A C 1
ATOM 1489 O O . ASN A 1 204 ? -1.859 2.177 6.060 1.00 98.19 204 ASN A O 1
ATOM 1493 N N . SER A 1 205 ? -3.915 2.850 6.672 1.00 97.00 205 SER A N 1
ATOM 1494 C CA . SER A 1 205 ? -4.220 3.518 5.401 1.00 97.00 205 SER A CA 1
ATOM 1495 C C . SER A 1 205 ? -3.327 4.744 5.173 1.00 97.00 205 SER A C 1
ATOM 1497 O O . SER A 1 205 ? -2.792 4.933 4.082 1.00 97.00 205 SER A O 1
ATOM 1499 N N . ARG A 1 206 ? -3.101 5.564 6.210 1.00 97.69 206 ARG A N 1
ATOM 1500 C CA . ARG A 1 206 ? -2.218 6.747 6.123 1.00 97.69 206 ARG A CA 1
ATOM 1501 C C . ARG A 1 206 ? -0.751 6.371 5.932 1.00 97.69 206 ARG A C 1
ATOM 1503 O O . ARG A 1 206 ? -0.043 7.073 5.216 1.00 97.69 206 ARG A O 1
ATOM 1510 N N . GLN A 1 207 ? -0.309 5.260 6.516 1.00 98.50 207 GLN A N 1
ATOM 1511 C CA . GLN A 1 207 ? 1.027 4.719 6.288 1.00 98.50 207 GLN A CA 1
ATOM 1512 C C . GLN A 1 207 ? 1.215 4.303 4.830 1.00 98.50 207 GLN A C 1
ATOM 1514 O O . GLN A 1 207 ? 2.230 4.664 4.249 1.00 98.50 207 GLN A O 1
ATOM 1519 N N . GLY A 1 208 ? 0.220 3.659 4.208 1.00 97.75 208 GLY A N 1
ATOM 1520 C CA . GLY A 1 208 ? 0.259 3.365 2.771 1.00 97.75 208 GLY A CA 1
ATOM 1521 C C . GLY A 1 208 ? 0.462 4.617 1.908 1.00 97.75 208 GLY A C 1
ATOM 1522 O O . GLY A 1 208 ? 1.290 4.616 1.003 1.00 97.75 208 GLY A O 1
ATOM 1523 N N . VAL A 1 209 ? -0.219 5.722 2.234 1.00 97.75 209 VAL A N 1
ATOM 1524 C CA . VAL A 1 209 ? -0.026 7.013 1.546 1.00 97.75 209 VAL A CA 1
ATOM 1525 C C . VAL A 1 209 ? 1.391 7.569 1.757 1.00 97.75 209 VAL A C 1
ATOM 1527 O O . VAL A 1 209 ? 2.024 8.007 0.799 1.00 97.75 209 VAL A O 1
ATOM 1530 N N . ALA A 1 210 ? 1.912 7.531 2.988 1.00 97.69 210 ALA A N 1
ATOM 1531 C CA . ALA A 1 210 ? 3.269 7.996 3.295 1.00 97.69 210 ALA A CA 1
ATOM 1532 C C . ALA A 1 210 ? 4.353 7.179 2.567 1.00 97.69 210 ALA A C 1
ATOM 1534 O O . ALA A 1 210 ? 5.341 7.733 2.078 1.00 97.69 210 ALA A O 1
ATOM 1535 N N . ASP A 1 211 ? 4.147 5.869 2.453 1.00 98.25 211 ASP A N 1
ATOM 1536 C CA . ASP A 1 211 ? 5.050 4.976 1.734 1.00 98.25 211 ASP A CA 1
ATOM 1537 C C . ASP A 1 211 ? 5.015 5.241 0.221 1.00 98.25 211 ASP A C 1
ATOM 1539 O O . ASP A 1 211 ? 6.066 5.258 -0.419 1.00 98.25 211 ASP A O 1
ATOM 1543 N N . LEU A 1 212 ? 3.842 5.549 -0.347 1.00 98.12 212 LEU A N 1
ATOM 1544 C CA . LEU A 1 212 ? 3.706 5.963 -1.749 1.00 98.12 212 LEU A CA 1
ATOM 1545 C C . LEU A 1 212 ? 4.388 7.305 -2.051 1.00 98.12 212 LEU A C 1
ATOM 1547 O O . LEU A 1 212 ? 4.980 7.451 -3.123 1.00 98.12 212 LEU A O 1
ATOM 1551 N N . PHE A 1 213 ? 4.368 8.272 -1.125 1.00 97.56 213 PHE A N 1
ATOM 1552 C CA . PHE A 1 213 ? 5.168 9.494 -1.283 1.00 97.56 213 PHE A CA 1
ATOM 1553 C C . PHE A 1 213 ? 6.658 9.174 -1.320 1.00 97.56 213 PHE A C 1
ATOM 1555 O O . PHE A 1 213 ? 7.360 9.632 -2.217 1.00 97.56 213 PHE A O 1
ATOM 1562 N N . THR A 1 214 ? 7.123 8.329 -0.401 1.00 97.19 214 THR A N 1
ATOM 1563 C CA . THR A 1 214 ? 8.534 7.933 -0.343 1.00 97.19 214 THR A CA 1
ATOM 1564 C C . THR A 1 214 ? 8.955 7.174 -1.605 1.00 97.19 214 THR A C 1
ATOM 1566 O O . THR A 1 214 ? 10.039 7.414 -2.135 1.00 97.19 214 THR A O 1
ATOM 1569 N N . LEU A 1 215 ? 8.087 6.301 -2.132 1.00 97.62 215 LEU A N 1
ATOM 1570 C CA . LEU A 1 215 ? 8.311 5.604 -3.400 1.00 97.62 215 LEU A CA 1
ATOM 1571 C C . LEU A 1 215 ? 8.434 6.593 -4.558 1.00 97.62 215 LEU A C 1
ATOM 1573 O O . LEU A 1 215 ? 9.394 6.509 -5.318 1.00 97.62 215 LEU A O 1
ATOM 1577 N N . THR A 1 216 ? 7.495 7.534 -4.664 1.00 97.00 216 THR A N 1
ATOM 1578 C CA . THR A 1 216 ? 7.457 8.531 -5.744 1.00 97.00 216 THR A CA 1
ATOM 1579 C C . THR A 1 216 ? 8.724 9.382 -5.759 1.00 97.00 216 THR A C 1
ATOM 1581 O O . THR A 1 216 ? 9.357 9.512 -6.801 1.00 97.00 216 THR A O 1
ATOM 1584 N N . GLU A 1 217 ? 9.150 9.881 -4.596 1.00 95.88 217 GLU A N 1
ATOM 1585 C CA . GLU A 1 217 ? 10.384 10.669 -4.454 1.00 95.88 217 GLU A CA 1
ATOM 1586 C C . GLU A 1 217 ? 11.657 9.855 -4.733 1.00 95.88 217 GLU A C 1
ATOM 1588 O O . GLU A 1 217 ? 12.702 10.420 -5.045 1.00 95.88 217 GLU A O 1
ATOM 1593 N N . SER A 1 218 ? 11.591 8.524 -4.639 1.00 95.69 218 SER A N 1
ATOM 1594 C CA . SER A 1 218 ? 12.745 7.650 -4.878 1.00 95.69 218 SER A CA 1
ATOM 1595 C C . SER A 1 218 ? 12.916 7.251 -6.343 1.00 95.69 218 SER A C 1
ATOM 1597 O O . SER A 1 218 ? 14.020 6.876 -6.731 1.00 95.69 218 SER A O 1
ATOM 1599 N N . ILE A 1 219 ? 11.857 7.325 -7.160 1.00 96.12 219 ILE A N 1
ATOM 1600 C CA . ILE A 1 219 ? 11.863 6.917 -8.577 1.00 96.12 219 ILE A CA 1
ATOM 1601 C C . ILE A 1 219 ? 13.023 7.531 -9.382 1.00 96.12 219 ILE A C 1
ATOM 1603 O O . ILE A 1 219 ? 13.711 6.763 -10.056 1.00 96.12 219 ILE A O 1
ATOM 1607 N N . PRO A 1 220 ? 13.313 8.847 -9.297 1.00 94.19 220 PRO A N 1
ATOM 1608 C CA . PRO A 1 220 ? 14.384 9.467 -10.085 1.00 94.19 220 PRO A CA 1
ATOM 1609 C C . PRO A 1 220 ? 15.785 8.942 -9.747 1.00 94.19 220 PRO A C 1
ATOM 1611 O O . PRO A 1 220 ? 16.724 9.148 -10.507 1.00 94.19 220 PRO A O 1
ATOM 1614 N N . PHE A 1 221 ? 15.939 8.275 -8.600 1.00 94.75 221 PHE A N 1
ATOM 1615 C CA . PHE A 1 221 ? 17.208 7.738 -8.107 1.00 94.75 221 PHE A CA 1
ATOM 1616 C C . PHE A 1 221 ? 17.304 6.215 -8.240 1.00 94.75 221 PHE A C 1
ATOM 1618 O O . PHE A 1 221 ? 18.293 5.624 -7.805 1.00 94.75 221 PHE A O 1
ATOM 1625 N N . MET A 1 222 ? 16.273 5.554 -8.775 1.00 95.69 222 MET A N 1
ATOM 1626 C CA . MET A 1 222 ? 16.315 4.112 -8.983 1.00 95.69 222 MET A CA 1
ATOM 1627 C C . MET A 1 222 ? 17.266 3.783 -10.134 1.00 95.69 222 MET A C 1
ATOM 1629 O O . MET A 1 222 ? 17.050 4.211 -11.265 1.00 95.69 222 MET A O 1
ATOM 1633 N N . ASP A 1 223 ? 18.276 2.986 -9.808 1.00 94.81 223 ASP A N 1
ATOM 1634 C CA . ASP A 1 223 ? 19.307 2.481 -10.712 1.00 94.81 223 ASP A CA 1
ATOM 1635 C C . ASP A 1 223 ? 19.137 0.953 -10.849 1.00 94.81 223 ASP A C 1
ATOM 1637 O O . ASP A 1 223 ? 19.148 0.209 -9.850 1.00 94.81 223 ASP A O 1
ATOM 1641 N N . ILE A 1 224 ? 18.884 0.501 -12.077 1.00 95.12 224 ILE A N 1
ATOM 1642 C CA . ILE A 1 224 ? 18.645 -0.897 -12.455 1.00 95.12 224 ILE A CA 1
ATOM 1643 C C . ILE A 1 224 ? 19.787 -1.500 -13.283 1.00 95.12 224 ILE A C 1
ATOM 1645 O O . ILE A 1 224 ? 19.796 -2.726 -13.450 1.00 95.12 224 ILE A O 1
ATOM 1649 N N . ASP A 1 225 ? 20.734 -0.699 -13.781 1.00 92.12 225 ASP A N 1
ATOM 1650 C CA . ASP A 1 225 ? 21.882 -1.167 -14.574 1.00 92.12 225 ASP A CA 1
ATOM 1651 C C . ASP A 1 225 ? 23.253 -0.987 -13.884 1.00 92.12 225 ASP A C 1
ATOM 1653 O O . ASP A 1 225 ? 24.250 -1.578 -14.311 1.00 92.12 225 ASP A O 1
ATOM 1657 N N . GLY A 1 226 ? 23.273 -0.325 -12.729 1.00 90.81 226 GLY A N 1
ATOM 1658 C CA . GLY A 1 226 ? 24.413 -0.182 -11.831 1.00 90.81 226 GLY A CA 1
ATOM 1659 C C . GLY A 1 226 ? 25.398 0.910 -12.240 1.00 90.81 226 GLY A C 1
ATOM 1660 O O . GLY A 1 226 ? 26.542 0.883 -11.771 1.00 90.81 226 GLY A O 1
ATOM 1661 N N . ASP A 1 227 ? 25.008 1.830 -13.124 1.00 92.81 227 ASP A N 1
ATOM 1662 C CA . ASP A 1 227 ? 25.861 2.920 -13.603 1.00 92.81 227 ASP A CA 1
ATOM 1663 C C . ASP A 1 227 ? 25.867 4.165 -12.689 1.00 92.81 227 ASP A C 1
ATOM 1665 O O . ASP A 1 227 ? 26.615 5.118 -12.940 1.00 92.81 227 ASP A O 1
ATOM 1669 N N . ALA A 1 228 ? 25.119 4.113 -11.580 1.00 90.06 228 ALA A N 1
ATOM 1670 C CA . ALA A 1 228 ? 24.913 5.182 -10.606 1.00 90.06 228 ALA A CA 1
ATOM 1671 C C . ALA A 1 228 ? 24.145 6.410 -11.135 1.00 90.06 228 ALA A C 1
ATOM 1673 O O . ALA A 1 228 ? 24.159 7.463 -10.483 1.00 90.06 228 ALA A O 1
ATOM 1674 N N . ALA A 1 229 ? 23.459 6.290 -12.272 1.00 91.75 229 ALA A N 1
ATOM 1675 C CA . ALA A 1 229 ? 22.464 7.235 -12.757 1.00 91.75 229 ALA A CA 1
ATOM 1676 C C . ALA A 1 229 ? 21.039 6.680 -12.575 1.00 91.75 229 ALA A C 1
ATOM 1678 O O . ALA A 1 229 ? 20.810 5.482 -12.457 1.00 91.75 229 ALA A O 1
ATOM 1679 N N . GLY A 1 230 ? 20.058 7.583 -12.500 1.00 94.75 230 GLY A N 1
ATOM 1680 C CA . GLY A 1 230 ? 18.650 7.202 -12.434 1.00 94.75 230 GLY A CA 1
ATOM 1681 C C . GLY A 1 230 ? 18.125 6.743 -13.791 1.00 94.75 230 GLY A C 1
ATOM 1682 O O . GLY A 1 230 ? 18.353 7.402 -14.805 1.00 94.75 230 GLY A O 1
ATOM 1683 N N . ASP A 1 231 ? 17.366 5.651 -13.799 1.00 97.31 231 ASP A N 1
ATOM 1684 C CA . ASP A 1 231 ? 16.862 5.024 -15.025 1.00 97.31 231 ASP A CA 1
ATOM 1685 C C . ASP A 1 231 ? 15.445 5.441 -15.427 1.00 97.31 231 ASP A C 1
ATOM 1687 O O . ASP A 1 231 ? 14.954 5.049 -16.493 1.00 97.31 231 ASP A O 1
ATOM 1691 N N . PHE A 1 232 ? 14.772 6.226 -14.585 1.00 97.44 232 PHE A N 1
ATOM 1692 C CA . PHE A 1 232 ? 13.354 6.543 -14.721 1.00 97.44 232 PHE A CA 1
ATOM 1693 C C . PHE A 1 232 ? 13.109 8.031 -14.877 1.00 97.44 232 PHE A C 1
ATOM 1695 O O . PHE A 1 232 ? 13.789 8.879 -14.302 1.00 97.44 232 PHE A O 1
ATOM 1702 N N . ASN A 1 233 ? 12.081 8.332 -15.657 1.00 95.69 233 ASN A N 1
ATOM 1703 C CA . ASN A 1 233 ? 11.721 9.688 -15.999 1.00 95.69 233 ASN A CA 1
ATOM 1704 C C . ASN A 1 233 ? 10.859 10.319 -14.894 1.00 95.69 233 ASN A C 1
ATOM 1706 O O . ASN A 1 233 ? 9.664 10.034 -14.792 1.00 95.69 233 ASN A O 1
ATOM 1710 N N . GLU A 1 234 ? 11.452 11.223 -14.114 1.00 92.19 234 GLU A N 1
ATOM 1711 C CA . GLU A 1 234 ? 10.804 11.909 -12.986 1.00 92.19 234 GLU A CA 1
ATOM 1712 C C . GLU A 1 234 ? 9.584 12.750 -13.372 1.00 92.19 234 GLU A C 1
ATOM 1714 O O . GLU A 1 234 ? 8.688 12.952 -12.554 1.00 92.19 234 GLU A O 1
ATOM 1719 N N . ILE A 1 235 ? 9.514 13.218 -14.623 1.00 93.00 235 ILE A N 1
ATOM 1720 C CA . ILE A 1 235 ? 8.351 13.969 -15.088 1.00 93.00 235 ILE A CA 1
ATOM 1721 C C . ILE A 1 235 ? 7.249 13.050 -15.604 1.00 93.00 235 ILE A C 1
ATOM 1723 O O . ILE A 1 235 ? 6.136 13.537 -15.732 1.00 93.00 235 ILE A O 1
ATOM 1727 N N . SER A 1 236 ? 7.506 11.762 -15.879 1.00 95.69 236 SER A N 1
ATOM 1728 C CA . SER A 1 236 ? 6.555 10.804 -16.478 1.00 95.69 236 SER A CA 1
ATOM 1729 C C . SER A 1 236 ? 6.188 9.663 -15.525 1.00 95.69 236 SER A C 1
ATOM 1731 O O . SER A 1 236 ? 6.352 8.480 -15.843 1.00 95.69 236 SER A O 1
ATOM 1733 N N . ILE A 1 237 ? 5.666 10.038 -14.356 1.00 96.94 237 ILE A N 1
ATOM 1734 C CA . ILE A 1 237 ? 5.167 9.115 -13.335 1.00 96.94 237 ILE A CA 1
ATOM 1735 C C . ILE A 1 237 ? 3.637 9.059 -13.400 1.00 96.94 237 ILE A C 1
ATOM 1737 O O . ILE A 1 237 ? 2.950 10.085 -13.416 1.00 96.94 237 ILE A O 1
ATOM 1741 N N . HIS A 1 238 ? 3.102 7.844 -13.429 1.00 97.62 238 HIS A N 1
ATOM 1742 C CA . HIS A 1 238 ? 1.672 7.556 -13.497 1.00 97.62 238 HIS A CA 1
ATOM 1743 C C . HIS A 1 238 ? 1.268 6.616 -12.365 1.00 97.62 238 HIS A C 1
ATOM 1745 O O . HIS A 1 238 ? 2.110 5.943 -11.774 1.00 97.62 238 HIS A O 1
ATOM 1751 N N . PHE A 1 239 ? -0.026 6.540 -12.075 1.00 98.25 239 PHE A N 1
ATOM 1752 C CA . PHE A 1 239 ? -0.544 5.694 -11.005 1.00 98.25 239 PHE A CA 1
ATOM 1753 C C . PHE A 1 239 ? -1.659 4.773 -11.499 1.00 98.25 239 PHE A C 1
ATOM 1755 O O . PHE A 1 239 ? -2.520 5.167 -12.283 1.00 98.25 239 PHE A O 1
ATOM 1762 N N . THR A 1 240 ? -1.695 3.545 -11.000 1.00 98.25 240 THR A N 1
ATOM 1763 C CA . THR A 1 240 ? -2.851 2.667 -11.147 1.00 98.25 240 THR A CA 1
ATOM 1764 C C . THR A 1 240 ? -3.157 1.979 -9.826 1.00 98.25 240 THR A C 1
ATOM 1766 O O . THR A 1 240 ? -2.277 1.430 -9.167 1.00 98.25 240 THR A O 1
ATOM 1769 N N . GLY A 1 241 ? -4.426 1.991 -9.436 1.00 98.12 241 GLY A N 1
ATOM 1770 C CA . GLY A 1 241 ? -4.896 1.346 -8.217 1.00 98.12 241 GLY A CA 1
ATOM 1771 C C . GLY A 1 241 ? -6.127 0.497 -8.487 1.00 98.12 241 GLY A C 1
ATOM 1772 O O . GLY A 1 241 ? -6.981 0.869 -9.295 1.00 98.12 241 GLY A O 1
ATOM 1773 N N . HIS A 1 242 ? -6.235 -0.628 -7.784 1.00 97.00 242 HIS A N 1
ATOM 1774 C CA . HIS A 1 242 ? -7.424 -1.477 -7.800 1.00 97.00 242 HIS A CA 1
ATOM 1775 C C . HIS A 1 242 ? -7.979 -1.658 -6.385 1.00 97.00 242 HIS A C 1
ATOM 1777 O O . HIS A 1 242 ? -7.229 -1.984 -5.465 1.00 97.00 242 HIS A O 1
ATOM 1783 N N . SER A 1 243 ? -9.293 -1.482 -6.211 1.00 96.38 243 SER A N 1
ATOM 1784 C CA . SER A 1 243 ? -9.985 -1.659 -4.930 1.00 96.38 243 SER A CA 1
ATOM 1785 C C . SER A 1 243 ? -9.319 -0.818 -3.828 1.00 96.38 243 SER A C 1
ATOM 1787 O O . SER A 1 243 ? -9.188 0.394 -3.993 1.00 96.38 243 SER A O 1
ATOM 1789 N N . MET A 1 244 ? -8.826 -1.424 -2.742 1.00 96.69 244 MET A N 1
ATOM 1790 C CA . MET A 1 244 ? -8.073 -0.721 -1.690 1.00 96.69 244 MET A CA 1
ATOM 1791 C C . MET A 1 244 ? -6.908 0.116 -2.238 1.00 96.69 244 MET A C 1
ATOM 1793 O O . MET A 1 244 ? -6.682 1.226 -1.768 1.00 96.69 244 MET A O 1
ATOM 1797 N N . GLY A 1 245 ? -6.211 -0.349 -3.277 1.00 98.00 245 GLY A N 1
ATOM 1798 C CA . GLY A 1 245 ? -5.155 0.433 -3.912 1.00 98.00 245 GLY A CA 1
ATOM 1799 C C . GLY A 1 245 ? -5.672 1.688 -4.614 1.00 98.00 245 GLY A C 1
ATOM 1800 O O . GLY A 1 245 ? -4.989 2.707 -4.627 1.00 98.00 245 GLY A O 1
ATOM 1801 N N . ALA A 1 246 ? -6.903 1.663 -5.133 1.00 97.44 246 ALA A N 1
ATOM 1802 C CA . ALA A 1 246 ? -7.572 2.851 -5.659 1.00 97.44 246 ALA A CA 1
ATOM 1803 C C . ALA A 1 246 ? -8.064 3.781 -4.531 1.00 97.44 246 AL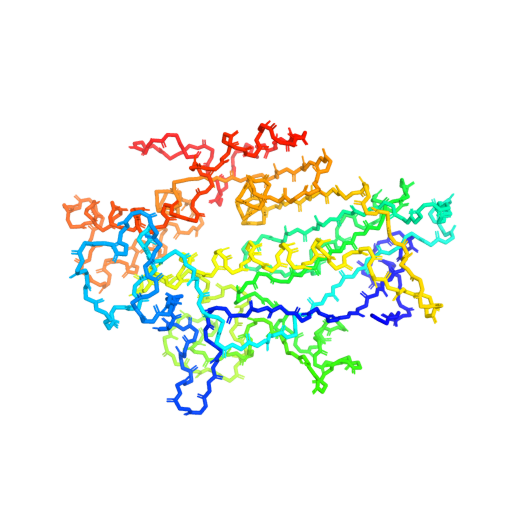A A C 1
ATOM 1805 O O . ALA A 1 246 ? -7.931 4.995 -4.651 1.00 97.44 246 ALA A O 1
ATOM 1806 N N . ILE A 1 247 ? -8.565 3.226 -3.419 1.00 96.69 247 ILE A N 1
ATOM 1807 C CA . ILE A 1 247 ? -8.971 3.964 -2.203 1.00 96.69 247 ILE A CA 1
ATOM 1808 C C . ILE A 1 247 ? -7.777 4.731 -1.619 1.00 96.69 247 ILE A C 1
ATOM 1810 O O . ILE A 1 247 ? -7.832 5.950 -1.472 1.00 96.69 247 ILE A O 1
ATOM 1814 N N . THR A 1 248 ? -6.665 4.042 -1.346 1.00 97.12 248 THR A N 1
ATOM 1815 C CA . THR A 1 248 ? -5.412 4.676 -0.904 1.00 97.12 248 THR A CA 1
ATOM 1816 C C . THR A 1 248 ? -4.870 5.629 -1.972 1.00 97.12 248 THR A C 1
ATOM 1818 O O . THR A 1 248 ? -4.397 6.719 -1.645 1.00 97.12 248 THR A O 1
ATOM 1821 N N . GLY A 1 249 ? -4.997 5.254 -3.248 1.00 97.06 249 GLY A N 1
ATOM 1822 C CA . GLY A 1 249 ? -4.593 6.055 -4.398 1.00 97.06 249 GLY A CA 1
ATOM 1823 C C . GLY A 1 249 ? -5.253 7.431 -4.459 1.00 97.06 249 GLY A C 1
ATOM 1824 O O . GLY A 1 249 ? -4.571 8.404 -4.751 1.00 97.06 249 GLY A O 1
ATOM 1825 N N . ILE A 1 250 ? -6.541 7.560 -4.125 1.00 96.62 250 ILE A N 1
ATOM 1826 C CA . ILE A 1 250 ? -7.224 8.867 -4.095 1.00 96.62 250 ILE A CA 1
ATOM 1827 C C . ILE A 1 250 ? -6.563 9.813 -3.084 1.00 96.62 250 ILE A C 1
ATOM 1829 O O . ILE A 1 250 ? -6.308 10.974 -3.402 1.00 96.62 250 ILE A O 1
ATOM 1833 N N . ASN A 1 251 ? -6.239 9.316 -1.889 1.00 95.56 251 ASN A N 1
ATOM 1834 C CA . ASN A 1 251 ? -5.570 10.113 -0.859 1.00 95.56 251 ASN A CA 1
ATOM 1835 C C . ASN A 1 251 ? -4.154 10.501 -1.292 1.00 95.56 251 ASN A C 1
ATOM 1837 O O . ASN A 1 251 ? -3.732 11.637 -1.091 1.00 95.56 251 ASN A O 1
ATOM 1841 N N . PHE A 1 252 ? -3.431 9.560 -1.897 1.00 96.88 252 PHE A N 1
ATOM 1842 C CA . PHE A 1 252 ? -2.111 9.802 -2.466 1.00 96.88 252 PHE A CA 1
ATOM 1843 C C . PHE A 1 252 ? -2.154 10.891 -3.548 1.00 96.88 252 PHE A C 1
ATOM 1845 O O . PHE A 1 252 ? -1.404 11.857 -3.470 1.00 96.88 252 PHE A O 1
ATOM 1852 N N . LEU A 1 253 ? -3.081 10.801 -4.502 1.00 96.00 253 LEU A N 1
ATOM 1853 C CA . LEU A 1 253 ? -3.229 11.765 -5.597 1.00 96.00 253 LEU A CA 1
ATOM 1854 C C . LEU A 1 253 ? -3.667 13.156 -5.123 1.00 96.00 253 LEU A C 1
ATOM 1856 O O . LEU A 1 253 ? -3.374 14.142 -5.789 1.00 96.00 253 LEU A O 1
ATOM 1860 N N . ALA A 1 254 ? -4.358 13.259 -3.987 1.00 94.31 254 ALA A N 1
ATOM 1861 C CA . ALA A 1 254 ? -4.784 14.541 -3.428 1.00 94.31 254 ALA A CA 1
ATOM 1862 C C . ALA A 1 254 ? -3.632 15.411 -2.896 1.00 94.31 254 ALA A C 1
ATOM 1864 O O . ALA A 1 254 ? -3.816 16.618 -2.734 1.00 94.31 254 ALA A O 1
ATOM 1865 N N . PHE A 1 255 ? -2.480 14.809 -2.584 1.00 88.94 255 PHE A N 1
ATOM 1866 C CA . PHE A 1 255 ? -1.346 15.503 -1.961 1.00 88.94 255 PHE A CA 1
ATOM 1867 C C . PHE A 1 255 ? 0.015 15.154 -2.585 1.00 88.94 255 PHE A C 1
ATOM 1869 O O . PHE A 1 255 ? 1.038 15.682 -2.148 1.00 88.94 255 PHE A O 1
ATOM 1876 N N . GLY A 1 256 ? 0.040 14.250 -3.566 1.00 80.19 256 GLY A N 1
ATOM 1877 C CA . GLY A 1 256 ? 1.249 13.759 -4.216 1.00 80.19 256 GLY A CA 1
ATOM 1878 C C . GLY A 1 256 ? 1.892 14.825 -5.107 1.00 80.19 256 GLY A C 1
ATOM 1879 O O . GLY A 1 256 ? 1.180 15.554 -5.795 1.00 80.19 256 GLY A O 1
ATOM 1880 N N . PRO A 1 257 ? 3.230 14.934 -5.120 1.00 70.19 257 PRO A N 1
ATOM 1881 C CA . PRO A 1 257 ? 3.892 16.064 -5.760 1.00 70.19 257 PRO A CA 1
ATOM 1882 C C . PRO A 1 257 ? 3.922 15.993 -7.294 1.00 70.19 257 PRO A C 1
ATOM 1884 O O . PRO A 1 257 ? 3.916 17.051 -7.912 1.00 70.19 257 PRO A O 1
ATOM 1887 N N . ASN A 1 258 ? 3.935 14.802 -7.916 1.00 76.00 258 ASN A N 1
ATOM 1888 C CA . ASN A 1 258 ? 4.200 14.655 -9.358 1.00 76.00 258 ASN A CA 1
ATOM 1889 C C . ASN A 1 258 ? 3.567 13.388 -9.979 1.00 76.00 258 ASN A C 1
ATOM 1891 O O . ASN A 1 258 ? 4.279 12.438 -10.295 1.00 76.00 258 ASN A O 1
ATOM 1895 N N . ILE A 1 259 ? 2.243 13.357 -10.181 1.00 91.81 259 ILE A N 1
ATOM 1896 C CA . ILE A 1 259 ? 1.572 12.270 -10.922 1.00 91.81 259 ILE A CA 1
ATOM 1897 C C . ILE A 1 259 ? 0.844 12.840 -12.139 1.00 91.81 259 ILE A C 1
ATOM 1899 O O . ILE A 1 259 ? -0.061 13.657 -12.016 1.00 91.81 259 ILE A O 1
ATOM 1903 N N . GLN A 1 260 ? 1.234 12.413 -13.343 1.00 92.00 260 GLN A N 1
ATOM 1904 C CA . GLN A 1 260 ? 0.642 12.943 -14.576 1.00 92.00 260 GLN A CA 1
ATOM 1905 C C . GLN A 1 260 ? -0.791 12.451 -14.782 1.00 92.00 260 GLN A C 1
ATOM 1907 O O . GLN A 1 260 ? -1.694 13.217 -15.128 1.00 92.00 260 GLN A O 1
ATOM 1912 N N . SER A 1 261 ? -0.999 11.147 -14.619 1.00 94.38 261 SER A N 1
ATOM 1913 C CA . SER A 1 261 ? -2.311 10.538 -14.776 1.00 94.38 261 SER A CA 1
ATOM 1914 C C . SER A 1 261 ? -2.480 9.319 -13.889 1.00 94.38 261 SER A C 1
ATOM 1916 O O . SER A 1 261 ? -1.508 8.674 -13.486 1.00 94.38 261 SER A O 1
ATOM 1918 N N . ALA A 1 262 ? -3.740 9.014 -13.593 1.00 96.81 262 ALA A N 1
ATOM 1919 C CA . ALA A 1 262 ? -4.102 7.881 -12.772 1.00 96.81 262 ALA A CA 1
ATOM 1920 C C . ALA A 1 262 ? -5.280 7.091 -13.341 1.00 96.81 262 ALA A C 1
ATOM 1922 O O . ALA A 1 262 ? -6.238 7.665 -13.864 1.00 96.81 262 ALA A O 1
ATOM 1923 N N . VAL A 1 263 ? -5.229 5.772 -13.169 1.00 97.44 263 VAL A N 1
ATOM 1924 C CA . VAL A 1 263 ? -6.373 4.875 -13.348 1.00 97.44 263 VAL A CA 1
ATOM 1925 C C . VAL A 1 263 ? -6.773 4.322 -11.987 1.00 97.44 263 VAL A C 1
ATOM 1927 O O . VAL A 1 263 ? -5.977 3.698 -11.289 1.00 97.44 263 VAL A O 1
ATOM 1930 N N . LEU A 1 264 ? -8.019 4.554 -11.599 1.00 97.75 264 LEU A N 1
ATOM 1931 C CA . LEU A 1 264 ? -8.571 4.120 -10.323 1.00 97.75 264 LEU A CA 1
ATOM 1932 C C . LEU A 1 264 ? -9.726 3.161 -10.596 1.00 97.75 264 LEU A C 1
ATOM 1934 O O . LEU A 1 264 ? -10.800 3.583 -11.024 1.00 97.75 264 LEU A O 1
ATOM 1938 N N . SER A 1 265 ? -9.501 1.867 -10.370 1.00 96.75 265 SER A N 1
ATOM 1939 C CA . SER A 1 265 ? -10.497 0.824 -10.620 1.00 96.75 265 SER A CA 1
ATOM 1940 C C . SER A 1 265 ? -11.168 0.378 -9.327 1.00 96.75 265 SER A C 1
ATOM 1942 O O . SER A 1 265 ? -10.494 -0.072 -8.402 1.00 96.75 265 SER A O 1
ATOM 1944 N N . ALA A 1 266 ? -12.496 0.472 -9.294 1.00 95.81 266 ALA A N 1
ATOM 1945 C CA . ALA A 1 266 ? -13.363 0.137 -8.167 1.00 95.81 266 ALA A CA 1
ATOM 1946 C C . ALA A 1 266 ? -12.952 0.758 -6.811 1.00 95.81 266 ALA A C 1
ATOM 1948 O O . ALA A 1 266 ? -12.868 0.034 -5.816 1.00 95.81 266 ALA A O 1
ATOM 1949 N N . PRO A 1 267 ? -12.656 2.072 -6.720 1.00 95.06 267 PRO A N 1
ATOM 1950 C CA . PRO A 1 267 ? -12.554 2.719 -5.416 1.00 95.06 267 PRO A CA 1
ATOM 1951 C C . PRO A 1 267 ? -13.939 2.895 -4.780 1.00 95.06 267 PRO A C 1
ATOM 1953 O O . PRO A 1 267 ? -14.958 2.869 -5.466 1.00 95.06 267 PRO A O 1
ATOM 1956 N N . GLY A 1 268 ? -13.958 3.162 -3.478 1.00 92.19 268 GLY A N 1
ATOM 1957 C CA . GLY A 1 268 ? -15.140 3.630 -2.758 1.00 92.19 268 GLY A CA 1
ATOM 1958 C C . GLY A 1 268 ? -14.744 4.453 -1.535 1.00 92.19 268 GLY A C 1
ATOM 1959 O O . GLY A 1 268 ? -13.601 4.385 -1.082 1.00 92.19 268 GLY A O 1
ATOM 1960 N N . GLY A 1 269 ? -15.670 5.249 -1.019 1.00 93.19 269 GLY A N 1
ATOM 1961 C CA . GLY A 1 269 ? -15.514 6.052 0.190 1.00 93.19 269 GLY A CA 1
ATOM 1962 C C . GLY A 1 269 ? -16.620 5.781 1.205 1.00 93.19 269 GLY A C 1
ATOM 1963 O O . GLY A 1 269 ? -17.438 4.875 1.041 1.00 93.19 269 GLY A O 1
ATOM 1964 N N . GLY A 1 270 ? -16.623 6.533 2.305 1.00 93.50 270 GLY A N 1
ATOM 1965 C CA . GLY A 1 270 ? -17.527 6.250 3.423 1.00 93.50 270 GLY A CA 1
ATOM 1966 C C . GLY A 1 270 ? -17.268 4.854 3.995 1.00 93.50 270 GLY A C 1
ATOM 1967 O O . GLY A 1 270 ? -18.201 4.057 4.140 1.00 93.50 270 GLY A O 1
ATOM 1968 N N . ILE A 1 271 ? -15.991 4.555 4.264 1.00 93.81 271 ILE A N 1
ATOM 1969 C CA . ILE A 1 271 ? -15.425 3.223 4.519 1.00 93.81 271 ILE A CA 1
ATOM 1970 C C . ILE A 1 271 ? -16.261 2.421 5.521 1.00 93.81 271 ILE A C 1
ATOM 1972 O O . ILE A 1 271 ? -16.476 1.230 5.309 1.00 93.81 271 ILE A O 1
ATOM 1976 N N . ALA A 1 272 ? -16.775 3.038 6.589 1.00 93.88 272 ALA A N 1
ATOM 1977 C CA . ALA A 1 272 ? -17.556 2.312 7.591 1.00 93.88 272 ALA A CA 1
ATOM 1978 C C . ALA A 1 272 ? -18.865 1.748 7.008 1.00 93.88 272 ALA A C 1
ATOM 1980 O O . ALA A 1 272 ? -19.178 0.571 7.193 1.00 93.88 272 ALA A O 1
ATOM 1981 N N . ASN A 1 273 ? -19.615 2.571 6.270 1.00 91.94 273 ASN A N 1
ATOM 1982 C CA . ASN A 1 273 ? -20.856 2.138 5.627 1.00 91.94 273 ASN A CA 1
ATOM 1983 C C . ASN A 1 273 ? -20.584 1.237 4.423 1.00 91.94 273 ASN A C 1
ATOM 1985 O O . ASN A 1 273 ? -21.321 0.276 4.218 1.00 91.94 273 ASN A O 1
ATOM 1989 N N . LEU A 1 274 ? -19.522 1.514 3.664 1.00 93.12 274 LEU A N 1
ATOM 1990 C CA . LEU A 1 274 ? -19.064 0.670 2.564 1.00 93.12 274 LEU A CA 1
ATOM 1991 C C . LEU A 1 274 ? -18.780 -0.753 3.050 1.00 93.12 274 LEU A C 1
ATOM 1993 O O . LEU A 1 274 ? -19.296 -1.711 2.481 1.00 93.12 274 LEU A O 1
ATOM 1997 N N . LEU A 1 275 ? -18.013 -0.904 4.133 1.00 93.50 275 LEU A N 1
ATOM 1998 C CA . LEU A 1 275 ? -17.650 -2.216 4.664 1.00 93.50 275 LEU A CA 1
ATOM 1999 C C . LEU A 1 275 ? -18.858 -2.966 5.238 1.00 93.50 275 LEU A C 1
ATOM 2001 O O . LEU A 1 275 ? -19.009 -4.156 4.977 1.00 93.50 275 LEU A O 1
ATOM 2005 N N . VAL A 1 276 ? -19.747 -2.285 5.967 1.00 93.94 276 VAL A N 1
ATOM 2006 C CA . VAL A 1 276 ? -20.985 -2.901 6.481 1.00 93.94 276 VAL A CA 1
ATOM 2007 C C . VAL A 1 276 ? -21.956 -3.273 5.361 1.00 93.94 276 VAL A C 1
ATOM 2009 O O . VAL A 1 276 ? -22.630 -4.297 5.450 1.00 93.94 276 VAL A O 1
ATOM 2012 N N . GLY A 1 277 ? -22.047 -2.446 4.320 1.00 92.88 277 GLY A N 1
ATOM 2013 C CA . GLY A 1 277 ? -22.917 -2.666 3.165 1.00 92.88 277 GLY A CA 1
ATOM 2014 C C . GLY A 1 277 ? -22.379 -3.684 2.159 1.00 92.88 277 GLY A C 1
ATOM 2015 O O . GLY A 1 277 ? -23.140 -4.151 1.314 1.00 92.88 277 GLY A O 1
ATOM 2016 N N . SER A 1 278 ? -21.095 -4.036 2.250 1.00 94.25 278 SER A N 1
ATOM 2017 C CA . SER A 1 278 ? -20.426 -4.984 1.363 1.00 94.25 278 SER A CA 1
ATOM 2018 C C . SER A 1 278 ? -20.989 -6.402 1.524 1.00 94.25 278 SER A C 1
ATOM 2020 O O . SER A 1 278 ? -20.948 -6.945 2.628 1.00 94.25 278 SER A O 1
ATOM 2022 N N . PRO A 1 279 ? -21.452 -7.064 0.449 1.00 95.00 279 PRO A N 1
ATOM 2023 C CA . PRO A 1 279 ? -21.805 -8.482 0.498 1.00 95.00 279 PRO A CA 1
ATOM 2024 C C . PRO A 1 279 ? -20.652 -9.387 0.955 1.00 95.00 279 PRO A C 1
ATOM 2026 O O . PRO A 1 279 ? -20.895 -10.379 1.639 1.00 95.00 279 PRO A O 1
ATOM 2029 N N . ALA A 1 280 ? -19.410 -9.044 0.599 1.00 93.69 280 ALA A N 1
ATOM 2030 C CA . ALA A 1 280 ? -18.225 -9.821 0.954 1.00 93.69 280 ALA A CA 1
ATOM 2031 C C . ALA A 1 280 ? -17.767 -9.609 2.408 1.00 93.69 280 ALA A C 1
ATOM 2033 O O . ALA A 1 280 ? -17.386 -10.573 3.068 1.00 93.69 280 ALA A O 1
ATOM 2034 N N . PHE A 1 281 ? -17.803 -8.371 2.919 1.00 93.56 281 PHE A N 1
ATOM 2035 C CA . PHE A 1 281 ? -17.268 -8.044 4.253 1.00 93.56 281 PHE A CA 1
ATOM 2036 C C . PHE A 1 281 ? -18.333 -7.835 5.334 1.00 93.56 281 PHE A C 1
ATOM 2038 O O . PHE A 1 281 ? -18.100 -8.146 6.505 1.00 93.56 281 PHE A O 1
ATOM 2045 N N . GLY A 1 282 ? -19.509 -7.343 4.952 1.00 95.00 282 GLY A N 1
ATOM 2046 C CA . GLY A 1 282 ? -20.598 -6.981 5.853 1.00 95.00 282 GLY A CA 1
ATOM 2047 C C . GLY A 1 282 ? -20.998 -8.099 6.817 1.00 95.00 282 GLY A C 1
ATOM 2048 O O . GLY A 1 282 ? -21.036 -7.834 8.020 1.00 95.00 282 GLY A O 1
ATOM 2049 N N . PRO A 1 283 ? -21.233 -9.350 6.360 1.00 95.50 283 PRO A N 1
ATOM 2050 C CA . PRO A 1 283 ? -21.639 -10.443 7.244 1.00 95.50 283 PRO A CA 1
ATOM 2051 C C . PRO A 1 283 ? -20.673 -10.678 8.413 1.00 95.50 283 PRO A C 1
ATOM 2053 O O . PRO A 1 283 ? -21.111 -10.751 9.561 1.00 95.50 283 PRO A O 1
ATOM 2056 N N . SER A 1 284 ? -19.367 -10.735 8.142 1.00 92.00 284 SER A N 1
ATOM 2057 C CA . SER A 1 284 ? -18.344 -10.976 9.168 1.00 92.00 284 SER A CA 1
ATOM 2058 C C . SER A 1 284 ? -18.203 -9.794 10.126 1.00 92.00 284 SER A C 1
ATOM 2060 O O . SER A 1 284 ? -18.097 -9.991 11.335 1.00 92.00 284 SER A O 1
ATOM 2062 N N . ILE A 1 285 ? -18.265 -8.560 9.613 1.00 94.06 285 ILE A N 1
ATOM 2063 C CA . ILE A 1 285 ? -18.202 -7.342 10.435 1.00 94.06 285 ILE A CA 1
ATOM 2064 C C . ILE A 1 285 ? -19.412 -7.261 11.367 1.00 94.06 285 ILE A C 1
ATOM 2066 O O . ILE A 1 285 ? -19.254 -7.049 12.567 1.00 94.06 285 ILE A O 1
ATOM 2070 N N . ILE A 1 286 ? -20.619 -7.470 10.836 1.00 96.19 286 ILE A N 1
ATOM 2071 C CA . ILE A 1 286 ? -21.859 -7.436 11.616 1.00 96.19 286 ILE A CA 1
ATOM 2072 C C . ILE A 1 286 ? -21.851 -8.533 12.686 1.00 96.19 286 ILE A C 1
ATOM 2074 O O . ILE A 1 286 ? -22.200 -8.260 13.833 1.00 96.19 286 ILE A O 1
ATOM 2078 N N . ALA A 1 287 ? -21.417 -9.750 12.344 1.00 94.00 287 ALA A N 1
ATOM 2079 C CA . ALA A 1 287 ? -21.305 -10.845 13.303 1.00 94.00 287 ALA A CA 1
ATOM 2080 C C . ALA A 1 287 ? -20.290 -10.539 14.418 1.00 94.00 287 ALA A C 1
ATOM 2082 O O . ALA A 1 287 ? -20.588 -10.761 15.592 1.00 94.00 287 ALA A O 1
ATOM 2083 N N . GLY A 1 288 ? -19.125 -9.981 14.073 1.00 91.81 288 GLY A N 1
ATOM 2084 C CA . GLY A 1 288 ? -18.106 -9.578 15.045 1.00 91.81 288 GLY A CA 1
ATOM 2085 C C . GLY A 1 288 ? -18.589 -8.472 15.987 1.00 91.81 288 GLY A C 1
ATOM 2086 O O . GLY A 1 288 ? -18.385 -8.556 17.198 1.00 91.81 288 GLY A O 1
ATOM 2087 N N . LEU A 1 289 ? -19.297 -7.471 15.457 1.00 95.00 289 LEU A N 1
ATOM 2088 C CA . LEU A 1 289 ? -19.915 -6.416 16.264 1.00 95.00 289 LEU A CA 1
ATOM 2089 C C . LEU A 1 289 ? -21.003 -6.972 17.189 1.00 95.00 289 LEU A C 1
ATOM 2091 O O . LEU A 1 289 ? -21.007 -6.653 18.377 1.00 95.00 289 LEU A O 1
ATOM 2095 N N . ALA A 1 290 ? -21.866 -7.860 16.691 1.00 96.38 290 ALA A N 1
ATOM 2096 C CA . ALA A 1 290 ? -22.892 -8.506 17.505 1.00 96.38 290 ALA A CA 1
ATOM 2097 C C . ALA A 1 290 ? -22.278 -9.335 18.646 1.00 96.38 290 ALA A C 1
ATOM 2099 O O . ALA A 1 290 ? -22.742 -9.254 19.782 1.00 96.38 290 ALA A O 1
ATOM 2100 N N . ALA A 1 291 ? -21.185 -10.061 18.386 1.00 92.81 291 ALA A N 1
ATOM 2101 C CA . ALA A 1 291 ? -20.443 -10.790 19.418 1.00 92.81 291 ALA A CA 1
ATOM 2102 C C . ALA A 1 291 ? -19.844 -9.864 20.497 1.00 92.81 291 ALA A C 1
ATOM 2104 O O . ALA A 1 291 ? -19.688 -10.276 21.645 1.00 92.81 291 ALA A O 1
ATOM 2105 N N . ALA A 1 292 ? -19.559 -8.605 20.151 1.00 92.69 292 ALA A N 1
ATOM 2106 C CA . ALA A 1 292 ? -19.130 -7.558 21.079 1.00 92.69 292 ALA A CA 1
ATOM 2107 C C . ALA A 1 292 ? -20.298 -6.789 21.736 1.00 92.69 292 ALA A C 1
ATOM 2109 O O . ALA A 1 292 ? -20.065 -5.815 22.453 1.00 92.69 292 ALA A O 1
ATOM 2110 N N . GLY A 1 293 ? -21.549 -7.208 21.513 1.00 95.38 293 GLY A N 1
ATOM 2111 C CA . GLY A 1 293 ? -22.750 -6.570 22.065 1.00 95.38 293 GLY A CA 1
ATOM 2112 C C . GLY A 1 293 ? -23.271 -5.374 21.260 1.00 95.38 293 GLY A C 1
ATOM 2113 O O . GLY A 1 293 ? -24.105 -4.624 21.759 1.00 95.38 293 GLY A O 1
ATOM 2114 N N . VAL A 1 294 ? -22.793 -5.181 20.028 1.00 96.44 294 VAL A N 1
ATOM 2115 C CA . VAL A 1 294 ? -23.213 -4.114 19.108 1.00 96.44 294 VAL A CA 1
ATOM 2116 C C . VAL A 1 294 ? -24.055 -4.726 17.982 1.00 96.44 294 VAL A C 1
ATOM 2118 O O . VAL A 1 294 ? -23.558 -5.060 16.908 1.00 96.44 294 VAL A O 1
ATOM 2121 N N . GLU A 1 295 ? -25.349 -4.920 18.237 1.00 96.94 295 GLU A N 1
ATOM 2122 C CA . GLU A 1 295 ? -26.257 -5.629 17.321 1.00 96.94 295 GLU A CA 1
ATOM 2123 C C . GLU A 1 295 ? -26.801 -4.733 16.197 1.00 96.94 295 GLU A C 1
ATOM 2125 O O . GLU A 1 295 ? -27.263 -3.616 16.441 1.00 96.94 295 GLU A O 1
ATOM 2130 N N . GLN A 1 296 ? -26.819 -5.228 14.955 1.00 95.00 296 GLN A N 1
ATOM 2131 C CA . GLN A 1 296 ? -27.361 -4.485 13.812 1.00 95.00 296 GLN A CA 1
ATOM 2132 C C . GLN A 1 296 ? -28.833 -4.093 14.023 1.00 95.00 296 GLN A C 1
ATOM 2134 O O . GLN A 1 296 ? -29.652 -4.886 14.478 1.00 95.00 296 GLN A O 1
ATOM 2139 N N . GLY A 1 297 ? -29.179 -2.859 13.646 1.00 93.19 297 GLY A N 1
ATOM 2140 C CA . GLY A 1 297 ? -30.531 -2.310 13.803 1.00 93.19 297 GLY A CA 1
ATOM 2141 C C . GLY A 1 297 ? -30.783 -1.616 15.147 1.00 93.19 297 GLY A C 1
ATOM 2142 O O . GLY A 1 297 ? -31.858 -1.051 15.338 1.00 93.19 297 GLY A O 1
ATOM 2143 N N . THR A 1 298 ? -29.801 -1.604 16.053 1.00 96.94 298 THR A N 1
ATOM 2144 C CA . THR A 1 298 ? -29.856 -0.872 17.329 1.00 96.94 298 THR A CA 1
ATOM 2145 C C . THR A 1 298 ? -29.307 0.556 17.211 1.00 96.94 298 THR A C 1
ATOM 2147 O O . THR A 1 298 ? -28.667 0.926 16.221 1.00 96.94 298 THR A O 1
ATOM 2150 N N . ALA A 1 299 ? -29.549 1.384 18.233 1.00 96.31 299 ALA A N 1
ATOM 2151 C CA . ALA A 1 299 ? -28.963 2.721 18.312 1.00 96.31 299 ALA A CA 1
ATOM 2152 C C . ALA A 1 299 ? -27.441 2.648 18.510 1.00 96.31 299 ALA A C 1
ATOM 2154 O O . ALA A 1 299 ? -26.702 3.424 17.911 1.00 96.31 299 ALA A O 1
ATOM 2155 N N . GLU A 1 300 ? -26.983 1.681 19.301 1.00 96.44 300 GLU A N 1
ATOM 2156 C CA . GLU A 1 300 ? -25.583 1.402 19.598 1.00 96.44 300 GLU A CA 1
ATOM 2157 C C . GLU A 1 300 ? -24.806 1.063 18.326 1.00 96.44 300 GLU A C 1
ATOM 2159 O O . GLU A 1 300 ? -23.724 1.605 18.110 1.00 96.44 300 GLU A O 1
ATOM 2164 N N . PHE A 1 301 ? -25.381 0.248 17.437 1.00 95.94 301 PHE A N 1
ATOM 2165 C CA . PHE A 1 301 ? -24.783 -0.035 16.134 1.00 95.94 301 PHE A CA 1
ATOM 2166 C C . PHE A 1 301 ? -24.645 1.225 15.284 1.00 95.94 301 PHE A C 1
ATOM 2168 O O . PHE A 1 301 ? -23.564 1.506 14.775 1.00 95.94 301 PHE A O 1
ATOM 2175 N N . ASN A 1 302 ? -25.697 2.040 15.181 1.00 94.75 302 ASN A N 1
ATOM 2176 C CA . ASN A 1 302 ? -25.632 3.284 14.409 1.00 94.75 302 ASN A CA 1
ATOM 2177 C C . ASN A 1 302 ? -24.600 4.271 14.982 1.00 94.75 302 ASN A C 1
ATOM 2179 O O . ASN A 1 302 ? -23.885 4.925 14.222 1.00 94.75 302 ASN A O 1
ATOM 2183 N N . LEU A 1 303 ? -24.488 4.358 16.312 1.00 95.31 303 LEU A N 1
ATOM 2184 C CA . LEU A 1 303 ? -23.463 5.157 16.985 1.00 95.31 303 LEU A CA 1
ATOM 2185 C C . LEU A 1 303 ? -22.056 4.616 16.724 1.00 95.31 303 LEU A C 1
ATOM 2187 O O . LEU A 1 303 ? -21.143 5.407 16.493 1.00 95.31 303 LEU A O 1
ATOM 2191 N N . PHE A 1 304 ? -21.881 3.293 16.721 1.00 95.31 304 PHE A N 1
ATOM 2192 C CA . PHE A 1 304 ? -20.606 2.672 16.381 1.00 95.31 304 PHE A CA 1
ATOM 2193 C C . PHE A 1 304 ? -20.199 3.002 14.943 1.00 95.31 304 PHE A C 1
ATOM 2195 O O . PHE A 1 304 ? -19.080 3.456 14.728 1.00 95.31 304 PHE A O 1
ATOM 2202 N N . ILE A 1 305 ? -21.101 2.853 13.966 1.00 95.38 305 ILE A N 1
ATOM 2203 C CA . ILE A 1 305 ? -20.808 3.174 12.560 1.00 95.38 305 ILE A CA 1
ATOM 2204 C C . ILE A 1 305 ? -20.469 4.653 12.380 1.00 95.38 305 ILE A C 1
ATOM 2206 O O . ILE A 1 305 ? -19.508 4.975 11.682 1.00 95.38 305 ILE A O 1
ATOM 2210 N N . LEU A 1 306 ? -21.190 5.553 13.057 1.00 95.00 306 LEU A N 1
ATOM 2211 C CA . LEU A 1 306 ? -20.862 6.978 13.057 1.00 95.00 306 LEU A CA 1
ATOM 2212 C C . LEU A 1 306 ? -19.458 7.233 13.626 1.00 95.00 306 LEU A C 1
ATOM 2214 O O . LEU A 1 306 ? -18.656 7.908 12.987 1.00 95.00 306 LEU A O 1
ATOM 2218 N N . ALA A 1 307 ? -19.141 6.674 14.796 1.00 95.19 307 ALA A N 1
ATOM 2219 C CA . ALA A 1 307 ? -17.834 6.839 15.430 1.00 95.19 307 ALA A CA 1
ATOM 2220 C C . ALA A 1 307 ? -16.695 6.226 14.596 1.00 95.19 307 ALA A C 1
ATOM 2222 O O . ALA A 1 307 ? -15.612 6.810 14.503 1.00 95.19 307 ALA A O 1
ATOM 2223 N N . ALA A 1 308 ? -16.943 5.077 13.962 1.00 96.38 308 ALA A N 1
ATOM 2224 C CA . ALA A 1 308 ? -16.014 4.433 13.047 1.00 96.38 308 ALA A CA 1
ATOM 2225 C C . ALA A 1 308 ? -15.721 5.323 11.843 1.00 96.38 308 ALA A C 1
ATOM 2227 O O . ALA A 1 308 ? -14.553 5.591 11.564 1.00 96.38 308 ALA A O 1
ATOM 2228 N N . GLN A 1 309 ? -16.760 5.862 11.202 1.00 96.06 309 GLN A N 1
ATOM 2229 C CA . GLN A 1 309 ? -16.594 6.783 10.085 1.00 96.06 309 GLN A CA 1
ATOM 2230 C C . GLN A 1 309 ? -15.831 8.044 10.508 1.00 96.06 309 GLN A C 1
ATOM 2232 O O . GLN A 1 309 ? -14.810 8.361 9.910 1.00 96.06 309 GLN A O 1
ATOM 2237 N N . THR A 1 310 ? -16.232 8.693 11.608 1.00 95.69 310 THR A N 1
ATOM 2238 C CA . THR A 1 310 ? -15.535 9.881 12.136 1.00 95.69 310 THR A CA 1
ATOM 2239 C C . THR A 1 310 ? -14.058 9.610 12.427 1.00 95.69 310 THR A C 1
ATOM 2241 O O . THR A 1 310 ? -13.207 10.474 12.222 1.00 95.69 310 THR A O 1
ATOM 2244 N N . THR A 1 311 ? -13.728 8.407 12.900 1.00 95.75 311 THR A N 1
ATOM 2245 C CA . THR A 1 311 ? -12.335 8.018 13.134 1.00 95.75 311 THR A CA 1
ATOM 2246 C C . THR A 1 311 ? -11.576 7.862 11.818 1.00 95.75 311 THR A C 1
ATOM 2248 O O . THR A 1 311 ? -10.435 8.314 11.717 1.00 95.75 311 THR A O 1
ATOM 2251 N N . LEU A 1 312 ? -12.196 7.241 10.814 1.00 96.06 312 LEU A N 1
ATOM 2252 C CA . LEU A 1 312 ? -11.590 6.932 9.520 1.00 96.06 312 LEU A CA 1
ATOM 2253 C C . LEU A 1 312 ? -11.545 8.123 8.556 1.00 96.06 312 LEU A C 1
ATOM 2255 O O . LEU A 1 312 ? -10.739 8.082 7.635 1.00 96.06 312 LEU A O 1
ATOM 2259 N N . ASP A 1 313 ? -12.315 9.192 8.778 1.00 95.31 313 ASP A N 1
ATOM 2260 C CA . ASP A 1 313 ? -12.452 10.331 7.854 1.00 95.31 313 ASP A CA 1
ATOM 2261 C C . ASP A 1 313 ? -11.112 10.936 7.399 1.00 95.31 313 ASP A C 1
ATOM 2263 O O . ASP A 1 313 ? -10.967 11.321 6.240 1.00 95.31 313 ASP A O 1
ATOM 2267 N N . ALA A 1 314 ? -10.094 10.968 8.267 1.00 92.94 314 ALA A N 1
ATOM 2268 C CA . ALA A 1 314 ? -8.756 11.465 7.916 1.00 92.94 314 ALA A CA 1
ATOM 2269 C C . ALA A 1 314 ? -7.958 10.540 6.967 1.00 92.94 314 ALA A C 1
ATOM 2271 O O . ALA A 1 314 ? -6.840 10.877 6.579 1.00 92.94 314 ALA A O 1
ATOM 2272 N N . ALA A 1 315 ? -8.507 9.374 6.632 1.00 94.50 315 ALA A N 1
ATOM 2273 C CA . ALA A 1 315 ? -7.991 8.403 5.675 1.00 94.50 315 ALA A CA 1
ATOM 2274 C C . ALA A 1 315 ? -9.054 7.970 4.641 1.00 94.50 315 ALA A C 1
ATOM 2276 O O . ALA A 1 315 ? -8.770 7.109 3.811 1.00 94.50 315 ALA A O 1
ATOM 2277 N N . ASP A 1 316 ? -10.260 8.543 4.674 1.00 96.06 316 ASP A N 1
ATOM 2278 C CA . ASP A 1 316 ? -11.356 8.167 3.781 1.00 96.06 316 ASP A CA 1
ATOM 2279 C C . ASP A 1 316 ? -11.295 8.963 2.468 1.00 96.06 316 ASP A C 1
ATOM 2281 O O . ASP A 1 316 ? -11.353 10.198 2.510 1.00 96.06 316 ASP A O 1
ATOM 2285 N N . PRO A 1 317 ? -11.224 8.301 1.298 1.00 94.62 317 PRO A N 1
ATOM 2286 C CA . PRO A 1 317 ? -11.072 8.986 0.017 1.00 94.62 317 PRO A CA 1
ATOM 2287 C C . PRO A 1 317 ? -12.235 9.905 -0.349 1.00 94.62 317 PRO A C 1
ATOM 2289 O O . PRO A 1 317 ? -12.043 10.810 -1.166 1.00 94.62 317 PRO A O 1
ATOM 2292 N N . ILE A 1 318 ? -13.414 9.750 0.267 1.00 92.62 318 ILE A N 1
ATOM 2293 C CA . ILE A 1 318 ? -14.549 10.649 0.018 1.00 92.62 318 ILE A CA 1
ATOM 2294 C C . ILE A 1 318 ? -14.216 12.108 0.361 1.00 92.62 318 ILE A C 1
ATOM 2296 O O . ILE A 1 318 ? -14.711 13.030 -0.286 1.00 92.62 318 ILE A O 1
ATOM 2300 N N . ASN A 1 319 ? -13.317 12.322 1.327 1.00 93.94 319 ASN A N 1
ATOM 2301 C CA . ASN A 1 319 ? -12.880 13.649 1.754 1.00 93.94 319 ASN A CA 1
ATOM 2302 C C . ASN A 1 319 ? -11.784 14.235 0.849 1.00 93.94 319 ASN A C 1
ATOM 2304 O O . ASN A 1 319 ? -11.504 15.433 0.918 1.00 93.94 319 ASN A O 1
ATOM 2308 N N . PHE A 1 320 ? -11.169 13.411 -0.007 1.00 93.75 320 PHE A N 1
ATOM 2309 C CA . PHE A 1 320 ? -9.973 13.773 -0.771 1.00 93.75 320 PHE A CA 1
ATOM 2310 C C . PHE A 1 320 ? -10.162 13.750 -2.291 1.00 93.75 320 PHE A C 1
ATOM 2312 O O . PHE A 1 320 ? -9.413 14.421 -3.000 1.00 93.75 320 PHE A O 1
ATOM 2319 N N . GLY A 1 321 ? -11.193 13.066 -2.803 1.00 92.00 321 GLY A N 1
ATOM 2320 C CA . GLY A 1 321 ? -11.447 12.935 -4.243 1.00 92.00 321 GLY A CA 1
ATOM 2321 C C . GLY A 1 321 ? -11.506 14.271 -4.989 1.00 92.00 321 GLY A C 1
ATOM 2322 O O . GLY A 1 321 ? -10.922 14.406 -6.063 1.00 92.00 321 GLY A O 1
ATOM 2323 N N . GLY A 1 322 ? -12.123 15.294 -4.386 1.00 91.31 322 GLY A N 1
ATOM 2324 C CA . GLY A 1 322 ? -12.145 16.646 -4.950 1.00 91.31 322 GLY A CA 1
ATOM 2325 C C . GLY A 1 322 ? -10.739 17.211 -5.176 1.00 91.31 322 GLY A C 1
ATOM 2326 O O . GLY A 1 322 ? -10.443 17.683 -6.271 1.00 91.31 322 GLY A O 1
ATOM 2327 N N . PHE A 1 323 ? -9.849 17.094 -4.187 1.00 92.25 323 PHE A N 1
ATOM 2328 C CA . PHE A 1 323 ? -8.461 17.555 -4.297 1.00 92.25 323 PHE A CA 1
ATOM 2329 C C . PHE A 1 323 ? -7.665 16.750 -5.328 1.00 92.25 323 PHE A C 1
ATOM 2331 O O . PHE A 1 323 ? -6.966 17.346 -6.144 1.00 92.25 323 PHE A O 1
ATOM 2338 N N . ALA A 1 324 ? -7.844 15.425 -5.369 1.00 92.50 324 ALA A N 1
ATOM 2339 C CA . ALA A 1 324 ? -7.179 14.563 -6.347 1.00 92.50 324 ALA A CA 1
ATOM 2340 C C . ALA A 1 324 ? -7.478 14.991 -7.797 1.00 92.50 324 ALA A C 1
ATOM 2342 O O . ALA A 1 324 ? -6.571 15.048 -8.628 1.00 92.50 324 ALA A O 1
ATOM 2343 N N . THR A 1 325 ? -8.727 15.365 -8.099 1.00 89.25 325 THR A N 1
ATOM 2344 C CA . THR A 1 325 ? -9.127 15.811 -9.450 1.00 89.25 325 THR A CA 1
ATOM 2345 C C . THR A 1 325 ? -8.637 17.209 -9.832 1.00 89.25 325 THR A C 1
ATOM 2347 O O . THR A 1 325 ? -8.611 17.536 -11.016 1.00 89.25 325 THR A O 1
ATOM 2350 N N . LEU A 1 326 ? -8.235 18.041 -8.864 1.00 87.38 326 LEU A N 1
ATOM 2351 C CA . LEU A 1 326 ? -7.675 19.368 -9.150 1.00 87.38 326 LEU A CA 1
ATOM 2352 C C . LEU A 1 326 ? -6.234 19.294 -9.665 1.00 87.38 326 LEU A C 1
ATOM 2354 O O . LEU A 1 326 ? -5.780 20.233 -10.316 1.00 87.38 326 LEU A O 1
ATOM 2358 N N . GLN A 1 327 ? -5.521 18.212 -9.347 1.00 80.44 327 GLN A N 1
ATOM 2359 C CA . GLN A 1 327 ? -4.085 18.085 -9.597 1.00 80.44 327 GLN A CA 1
ATOM 2360 C C . GLN A 1 327 ? -3.736 17.051 -10.673 1.00 80.44 327 GLN A C 1
ATOM 2362 O O . GLN A 1 327 ? -2.661 17.144 -11.255 1.00 80.44 327 GLN A O 1
ATOM 2367 N N . ASN A 1 328 ? -4.629 16.098 -10.971 1.00 88.06 328 ASN A N 1
ATOM 2368 C CA . ASN A 1 328 ? -4.293 14.923 -11.780 1.00 88.06 328 ASN A CA 1
ATOM 2369 C C . ASN A 1 328 ? -5.349 14.622 -12.852 1.00 88.06 328 ASN A C 1
ATOM 2371 O O . ASN A 1 328 ? -6.549 14.821 -12.650 1.00 88.06 328 ASN A O 1
ATOM 2375 N N . HIS A 1 329 ? -4.914 14.034 -13.969 1.00 92.75 329 HIS A N 1
ATOM 2376 C CA . HIS A 1 329 ? -5.816 13.454 -14.964 1.00 92.75 329 HIS A CA 1
ATOM 2377 C C . HIS A 1 329 ? -6.242 12.045 -14.533 1.00 92.75 329 HIS A C 1
ATOM 2379 O O . HIS A 1 329 ? -5.449 11.107 -14.601 1.00 92.75 329 HIS A O 1
ATOM 2385 N N . ILE A 1 330 ? -7.490 11.888 -14.090 1.00 95.06 330 ILE A N 1
ATOM 2386 C CA . ILE A 1 330 ? -7.976 10.641 -13.483 1.00 95.06 330 ILE A CA 1
ATOM 2387 C C . ILE A 1 330 ? -9.016 9.963 -14.378 1.00 95.06 330 ILE A C 1
ATOM 2389 O O . ILE A 1 330 ? -10.033 10.562 -14.729 1.00 95.06 330 ILE A O 1
ATOM 2393 N N . LEU A 1 331 ? -8.788 8.686 -14.687 1.00 96.44 331 LEU A N 1
ATOM 2394 C CA . LEU A 1 331 ? -9.813 7.761 -15.163 1.00 96.44 331 LEU A CA 1
ATOM 2395 C C . LEU A 1 331 ? -10.334 6.944 -13.977 1.00 96.44 331 LEU A C 1
ATOM 2397 O O . LEU A 1 331 ? -9.577 6.210 -13.344 1.00 96.44 331 LEU A O 1
ATOM 2401 N N . LEU A 1 332 ? -11.633 7.045 -13.710 1.00 95.31 332 LEU A N 1
ATOM 2402 C CA . LEU A 1 332 ? -12.329 6.228 -12.720 1.00 95.31 332 LEU A CA 1
ATOM 2403 C C . LEU A 1 332 ? -13.065 5.086 -13.428 1.00 95.31 332 LEU A C 1
ATOM 2405 O O . LEU A 1 332 ? -13.811 5.332 -14.376 1.00 95.31 332 LEU A O 1
ATOM 2409 N N . HIS A 1 333 ? -12.874 3.854 -12.967 1.00 94.19 333 HIS A N 1
ATOM 2410 C CA . HIS A 1 333 ? -13.563 2.674 -13.479 1.00 94.19 333 HIS A CA 1
ATOM 2411 C C . HIS A 1 333 ? -14.454 2.075 -12.389 1.00 94.19 333 HIS A C 1
ATOM 2413 O O . HIS A 1 333 ? -13.971 1.630 -11.353 1.00 94.19 333 HIS A O 1
ATOM 2419 N N . GLU A 1 334 ? -15.760 2.070 -12.635 1.00 92.75 334 GLU A N 1
ATOM 2420 C CA . GLU A 1 334 ? -16.777 1.434 -11.796 1.00 92.75 334 GLU A CA 1
ATOM 2421 C C . GLU A 1 334 ? -17.056 0.014 -12.307 1.00 92.75 334 GLU A C 1
ATOM 2423 O O . GLU A 1 334 ? -17.214 -0.192 -13.512 1.00 92.75 334 GLU A O 1
ATOM 2428 N N . ILE A 1 335 ? -17.168 -0.960 -11.400 1.00 93.88 335 ILE A N 1
ATOM 2429 C CA . ILE A 1 335 ? -17.527 -2.341 -11.740 1.00 93.88 335 ILE A CA 1
ATOM 2430 C C . ILE A 1 335 ? -19.009 -2.552 -11.420 1.00 93.88 335 ILE A C 1
ATOM 2432 O O . ILE A 1 335 ? -19.436 -2.501 -10.270 1.00 93.88 335 ILE A O 1
ATOM 2436 N N . LEU A 1 336 ? -19.836 -2.790 -12.438 1.00 93.00 336 LEU A N 1
ATOM 2437 C CA . LEU A 1 336 ? -21.261 -3.048 -12.220 1.00 93.00 336 LEU A CA 1
ATOM 2438 C C . LEU A 1 336 ? -21.471 -4.409 -11.547 1.00 93.00 336 LEU A C 1
ATOM 2440 O O . LEU A 1 336 ? -21.031 -5.437 -12.058 1.00 93.00 336 LEU A O 1
ATOM 2444 N N . GLY A 1 337 ? -22.202 -4.416 -10.430 1.00 90.75 337 GLY A N 1
ATOM 2445 C CA . GLY A 1 337 ? -22.494 -5.638 -9.675 1.00 90.75 337 GLY A CA 1
ATOM 2446 C C . GLY A 1 337 ? -21.354 -6.112 -8.770 1.00 90.75 337 GLY A C 1
ATOM 2447 O O . GLY A 1 337 ? -21.384 -7.264 -8.333 1.00 90.75 337 GLY A O 1
ATOM 2448 N N . ASP A 1 338 ? -20.379 -5.248 -8.479 1.00 92.81 338 ASP A N 1
ATOM 2449 C CA . ASP A 1 338 ? -19.308 -5.519 -7.520 1.00 92.81 338 ASP A CA 1
ATOM 2450 C C . ASP A 1 338 ? -19.880 -5.952 -6.152 1.00 92.81 338 ASP A C 1
ATOM 2452 O O . ASP A 1 338 ? -20.818 -5.351 -5.620 1.00 92.81 338 ASP A O 1
ATOM 2456 N N . GLN A 1 339 ? -19.346 -7.054 -5.618 1.00 92.31 339 GLN A N 1
ATOM 2457 C CA . GLN A 1 339 ? -19.763 -7.668 -4.350 1.00 92.31 339 GLN A CA 1
ATOM 2458 C C . GLN A 1 339 ? -18.854 -7.284 -3.173 1.00 92.31 339 GLN A C 1
ATOM 2460 O O . GLN A 1 339 ? -19.130 -7.651 -2.033 1.00 92.31 339 GLN A O 1
ATOM 2465 N N . VAL A 1 340 ? -17.764 -6.572 -3.444 1.00 92.19 340 VAL A N 1
ATOM 2466 C CA . VAL A 1 340 ? -16.789 -6.098 -2.465 1.00 92.19 340 VAL A CA 1
ATOM 2467 C C . VAL A 1 340 ? -16.999 -4.608 -2.236 1.00 92.19 340 VAL A C 1
ATOM 2469 O O . VAL A 1 340 ? -17.329 -4.211 -1.119 1.00 92.19 340 VAL A O 1
ATOM 2472 N N . ILE A 1 341 ? -16.861 -3.803 -3.292 1.00 91.50 341 ILE A N 1
ATOM 2473 C CA . ILE A 1 341 ? -17.037 -2.349 -3.270 1.00 91.50 341 ILE A CA 1
ATOM 2474 C C . ILE A 1 341 ? -18.343 -2.023 -3.985 1.00 91.50 341 ILE A C 1
ATOM 2476 O O . ILE A 1 341 ? -18.379 -1.795 -5.187 1.00 91.50 341 ILE A O 1
ATOM 2480 N N . THR A 1 342 ? -19.453 -2.049 -3.251 1.00 87.38 342 THR A N 1
ATOM 2481 C CA . THR A 1 342 ? -20.762 -1.800 -3.858 1.00 87.38 342 THR A CA 1
ATOM 2482 C C . THR A 1 342 ? -20.877 -0.358 -4.338 1.00 87.38 342 THR A C 1
ATOM 2484 O O . THR A 1 342 ? -20.671 0.566 -3.557 1.00 87.38 342 THR A O 1
ATOM 2487 N N . ASN A 1 343 ? -21.356 -0.165 -5.564 1.00 85.19 343 ASN A N 1
ATOM 2488 C CA . ASN A 1 343 ? -21.519 1.159 -6.186 1.00 85.19 343 ASN A CA 1
ATOM 2489 C C . ASN A 1 343 ? -22.559 2.043 -5.467 1.00 85.19 343 ASN A C 1
ATOM 2491 O O . ASN A 1 343 ? -22.704 3.228 -5.759 1.00 85.19 343 ASN A O 1
ATOM 2495 N N . ARG A 1 344 ? -23.348 1.448 -4.564 1.00 84.56 344 ARG A N 1
ATOM 2496 C CA . ARG A 1 344 ? -24.262 2.147 -3.664 1.00 84.56 344 ARG A CA 1
ATOM 2497 C C . ARG A 1 344 ? -24.599 1.277 -2.460 1.00 84.56 344 ARG A C 1
ATOM 2499 O O . ARG A 1 344 ? -25.118 0.176 -2.633 1.00 84.56 344 ARG A O 1
ATOM 2506 N N . VAL A 1 345 ? -24.471 1.837 -1.261 1.00 81.56 345 VAL A N 1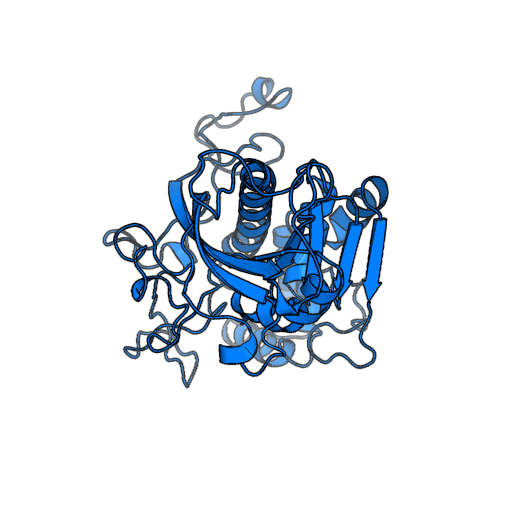
ATOM 2507 C CA . VAL A 1 345 ? -25.043 1.253 -0.040 1.00 81.56 345 VAL A CA 1
ATOM 2508 C C . VAL A 1 345 ? -26.417 1.886 0.241 1.00 81.56 345 VAL A C 1
ATOM 2510 O O . VAL A 1 345 ? -26.513 3.104 0.419 1.00 81.56 345 VAL A O 1
ATOM 2513 N N . PRO A 1 346 ? -27.524 1.116 0.264 1.00 78.25 346 PRO A N 1
ATOM 2514 C CA . PRO A 1 346 ? -28.844 1.657 0.581 1.00 78.25 346 PRO A CA 1
ATOM 2515 C C . PRO A 1 346 ? -28.876 2.344 1.955 1.00 78.25 346 PRO A C 1
ATOM 2517 O O . PRO A 1 346 ? -28.547 1.736 2.966 1.00 78.25 346 PRO A O 1
ATOM 2520 N N . GLY A 1 347 ? -29.312 3.606 1.997 1.00 70.75 347 GLY A N 1
ATOM 2521 C CA . GLY A 1 347 ? -29.444 4.374 3.243 1.00 70.75 347 GLY A CA 1
ATOM 2522 C C . GLY A 1 347 ? -28.166 5.071 3.723 1.00 70.75 347 GLY A C 1
ATOM 2523 O O . GLY A 1 347 ? -28.256 5.900 4.625 1.00 70.75 347 GLY A O 1
ATOM 2524 N N . ALA A 1 348 ? -27.015 4.811 3.100 1.00 70.62 348 ALA A N 1
ATOM 2525 C CA . ALA A 1 348 ? -25.798 5.584 3.323 1.00 70.62 348 ALA A CA 1
ATOM 2526 C C . ALA A 1 348 ? -25.766 6.835 2.416 1.00 70.62 348 ALA A C 1
ATOM 2528 O O . ALA A 1 348 ? -26.424 6.852 1.364 1.00 70.62 348 ALA A O 1
ATOM 2529 N N . PRO A 1 349 ? -25.005 7.888 2.781 1.00 60.00 349 PRO A N 1
ATOM 2530 C CA . PRO A 1 349 ? -24.576 8.904 1.818 1.00 60.00 349 PRO A CA 1
ATOM 2531 C C . PRO A 1 349 ? -23.873 8.236 0.625 1.00 60.00 349 PRO A C 1
ATOM 2533 O O . PRO A 1 349 ? -23.456 7.086 0.734 1.00 60.00 349 PRO A O 1
ATOM 2536 N N . LEU A 1 350 ? -23.749 8.935 -0.510 1.00 52.12 350 LEU A N 1
ATOM 2537 C CA . LEU A 1 350 ? -23.021 8.406 -1.672 1.00 52.12 350 LEU A CA 1
ATOM 2538 C C . LEU A 1 350 ? -21.615 7.961 -1.228 1.00 52.12 350 LEU A C 1
ATOM 2540 O O . LEU A 1 350 ? -20.852 8.792 -0.743 1.00 52.12 350 LEU A O 1
ATOM 2544 N N . SER A 1 351 ? -21.350 6.658 -1.333 1.00 46.72 351 SER A N 1
ATOM 2545 C CA . SER A 1 351 ? -20.091 5.964 -1.030 1.00 46.72 351 SER A CA 1
ATOM 2546 C C . SER A 1 351 ? -19.289 5.754 -2.300 1.00 46.72 351 SER A C 1
ATOM 2548 O O . SER A 1 351 ? -19.940 5.329 -3.281 1.00 46.72 351 SER A O 1
#

pLDDT: mean 95.16, std 5.54, range [46.72, 98.88]

Mean predicted aligned error: 3.72 Å

InterPro domains:
  IPR029058 Alpha/Beta hydrolase fold [G3DSA:3.40.50.1820] (73-321)
  IPR029058 Alpha/Beta hydrolase fold [SSF53474] (100-273)

Radius of gyration: 20.73 Å; Cα contacts (8 Å, |Δi|>4): 766; chains: 1; bounding box: 56×52×57 Å